Protein AF-A0A966U8Z8-F1 (afdb_monomer)

Nearest PDB structures (foldseek):
  6he1-assembly1_A  TM=5.804E-01  e=8.418E-01  Pseudomonas aeruginosa
  6x94-assembly1_A  TM=5.316E-01  e=1.361E+00  Methanosarcina mazei Go1
  6b87-assembly2_B-3  TM=6.924E-01  e=3.778E+00  synthetic construct
  7o3w-assembly1_A  TM=3.087E-01  e=9.875E+00  Synechocystis sp. PCC 6803 substr. Kazusa

pLDDT: mean 77.86, std 18.7, range [30.94, 95.62]

Mean predicted aligned error: 11.99 Å

Solvent-accessible surface area (backbone atoms only — not comparable to full-atom values): 13484 Å² total; per-residue (Å²): 126,89,79,67,46,36,101,84,47,23,15,23,42,32,38,24,36,56,95,46,81,84,64,49,80,51,68,68,59,48,33,67,65,61,69,37,91,45,72,48,79,30,48,62,86,34,85,80,24,55,83,48,48,66,59,55,52,40,52,36,54,40,47,31,73,77,37,75,84,59,75,64,88,59,65,66,54,42,34,37,40,43,33,49,34,89,74,55,55,68,51,54,57,75,39,96,51,52,90,26,57,76,45,38,34,69,39,37,64,68,60,49,53,51,52,52,50,46,52,51,53,43,51,52,50,56,50,52,43,48,51,55,54,49,52,56,49,51,56,52,51,49,44,54,47,33,61,74,74,69,52,88,56,80,84,65,35,69,67,55,52,56,50,51,53,60,71,53,59,70,56,64,47,66,61,49,51,53,40,54,48,52,43,37,53,49,46,66,72,42,40,56,59,92,57,79,74,81,75,77,79,74,79,78,91,76,81,83,84,82,84,84,82,87,84,90,84,86,85,90,84,85,89,83,137

Radius of gyration: 30.63 Å; Cα contacts (8 Å, |Δi|>4): 232; chains: 1; bounding box: 55×39×128 Å

Secondary structure (DSSP, 8-state):
-TTSS-TTSEEEEEEE--SSGGGSPPHHHHHHHH--S-EEEEETTSTTGGGGHHHHHHHHHHHHHH-TT---TTTT--EEEEEES---HHHHHTSTTGGGEEEEEEEEHHHHHHHHHHHHHHHHHHHHHHHHHHHHHHHHHHHHHHHHTT---GGG-HHHHHHHHHHHTTTTHHHHHHHHHHHHHHHHHHB--SS------------PPPPPP------------

Foldseek 3Di:
DVPQADPVQKKKKFFWADPDPVLDDDPVLCCVLQVFPDKDKDFPPDPVCVVCVLVQVLLVLLVCVVPVPPPPPRLNGTMMMMTHDDTALVSVVVPPNVVGTPWMFMDGPVLVVQSVVLVVQLVVLVVVLVVLVVVLVVLVVVLVVCVVVVHDDCVSDPVVNVVSCVVCVCPCVVVNVVSSVSSNVSCVVGIHDNDDPPDPPPPPPDDDDDDDDDDDDDDDDDDDD

Sequence (225 aa):
MRSLLDPHGKATVLLLSAHFRSDLPTIAQLKEALKVRDCRYYKLYSKEGKQFEFLEQAYRTHLYMVNPKNTDWNAGVTDYLLLSGHVHTHDFISVKFHATLIGGYWLTQAVIDEIESIMSNRSQIDIQRRHVQNLRTQLAEGVDLAKAIGVDDPTMGLSTREEVERLLKGYADEAGQQLDQALIDWVQSNKWQMRPPKARRIQSDDESPLPLGESSTDPQVAAHV

Structure (mmCIF, N/CA/C/O backbone):
data_AF-A0A966U8Z8-F1
#
_entry.id   AF-A0A966U8Z8-F1
#
loop_
_atom_site.group_PDB
_atom_site.id
_atom_site.type_symbol
_atom_site.label_atom_id
_atom_site.label_alt_id
_atom_site.label_comp_id
_atom_site.label_asym_id
_atom_site.label_entity_id
_atom_site.label_seq_id
_atom_site.pdbx_PDB_ins_code
_atom_site.Cartn_x
_atom_site.Cartn_y
_atom_site.Cartn_z
_atom_site.occupancy
_atom_site.B_iso_or_equiv
_atom_site.auth_seq_id
_atom_site.auth_comp_id
_atom_site.auth_asym_id
_atom_site.auth_atom_id
_atom_site.pdbx_PDB_model_num
ATOM 1 N N . MET A 1 1 ? -5.984 12.853 4.810 1.00 53.72 1 MET A N 1
ATOM 2 C CA . MET A 1 1 ? -6.702 11.846 5.622 1.00 53.72 1 MET A CA 1
ATOM 3 C C . MET A 1 1 ? -6.991 12.309 7.068 1.00 53.72 1 MET A C 1
ATOM 5 O O . MET A 1 1 ? -6.946 11.511 7.992 1.00 53.72 1 MET A O 1
ATOM 9 N N . ARG A 1 2 ? -7.373 13.581 7.310 1.00 48.97 2 ARG A N 1
ATOM 10 C CA . ARG A 1 2 ? -7.502 14.146 8.680 1.00 48.97 2 ARG A CA 1
ATOM 11 C C . ARG A 1 2 ? -8.692 13.631 9.523 1.00 48.97 2 ARG A C 1
ATOM 13 O O . ARG A 1 2 ? -8.855 14.090 10.643 1.00 48.97 2 ARG A O 1
ATOM 20 N N . SER A 1 3 ? -9.517 12.708 9.022 1.00 68.25 3 SER A N 1
ATOM 21 C CA . SER A 1 3 ? -10.720 12.207 9.717 1.00 68.25 3 SER A CA 1
ATOM 22 C C . SER A 1 3 ? -10.575 10.827 10.364 1.00 68.25 3 SER A C 1
ATOM 24 O O . SER A 1 3 ? -11.564 10.305 10.872 1.00 68.25 3 SER A O 1
ATOM 26 N N . LEU A 1 4 ? -9.392 10.210 10.299 1.00 80.81 4 LEU A N 1
ATOM 27 C CA . LEU A 1 4 ? -9.171 8.861 10.830 1.00 80.81 4 LEU A CA 1
ATOM 28 C C . LEU A 1 4 ? -8.926 8.847 12.336 1.00 80.81 4 LEU A C 1
ATOM 30 O O . LEU A 1 4 ? -9.357 7.922 13.015 1.00 80.81 4 LEU A O 1
ATOM 34 N N . LEU A 1 5 ? -8.227 9.855 12.846 1.00 84.88 5 LEU A N 1
ATOM 35 C CA . LEU A 1 5 ? -7.827 9.927 14.243 1.00 84.88 5 LEU A CA 1
ATOM 36 C C . LEU A 1 5 ? -8.924 10.578 15.087 1.00 84.88 5 LEU A C 1
ATOM 38 O O . LEU A 1 5 ? -9.626 11.484 14.634 1.00 84.88 5 LEU A O 1
ATOM 42 N N . ASP A 1 6 ? -9.050 10.125 16.329 1.00 83.19 6 ASP A N 1
ATOM 43 C CA . ASP A 1 6 ? -9.871 10.795 17.328 1.00 83.19 6 ASP A CA 1
ATOM 44 C C . ASP A 1 6 ? -9.252 12.156 17.743 1.00 83.19 6 ASP A C 1
ATOM 46 O O . ASP A 1 6 ? -8.132 12.489 17.337 1.00 83.19 6 ASP A O 1
ATOM 50 N N . PRO A 1 7 ? -9.938 12.971 18.569 1.00 83.25 7 PRO A N 1
ATOM 51 C CA . PRO A 1 7 ? -9.398 14.249 19.047 1.00 83.25 7 PRO A CA 1
ATOM 52 C C . PRO A 1 7 ? -8.078 14.149 19.831 1.00 83.25 7 PRO A C 1
ATOM 54 O O . PRO A 1 7 ? -7.414 15.163 20.034 1.00 83.25 7 PRO A O 1
ATOM 57 N N . HIS A 1 8 ? -7.693 12.951 20.281 1.00 83.56 8 HIS A N 1
ATOM 58 C CA . HIS A 1 8 ? -6.427 12.681 20.960 1.00 83.56 8 HIS A CA 1
ATOM 59 C C . HIS A 1 8 ? -5.335 12.183 19.998 1.00 83.56 8 HIS A C 1
ATOM 61 O O . HIS A 1 8 ? -4.252 11.801 20.446 1.00 83.56 8 HIS A O 1
ATOM 67 N N . GLY A 1 9 ? -5.599 12.188 18.687 1.00 85.56 9 GLY A N 1
ATOM 68 C CA . GLY A 1 9 ? -4.647 11.784 17.657 1.00 85.56 9 GLY A CA 1
ATOM 69 C C . GLY A 1 9 ? -4.447 10.271 17.568 1.00 85.56 9 GLY A C 1
ATOM 70 O O . GLY A 1 9 ? -3.399 9.830 17.092 1.00 85.56 9 GLY A O 1
ATOM 71 N N . LYS A 1 10 ? -5.407 9.470 18.050 1.00 88.88 10 LYS A N 1
ATOM 72 C CA . LYS A 1 10 ? -5.313 8.005 18.076 1.00 88.88 10 LYS A CA 1
ATOM 73 C C . LYS A 1 10 ? -6.534 7.362 17.433 1.00 88.88 10 LYS A C 1
ATOM 75 O O . LYS A 1 10 ? -7.651 7.860 17.530 1.00 88.88 10 LYS A O 1
ATOM 80 N N . ALA A 1 11 ? -6.332 6.218 16.801 1.00 91.38 11 ALA A N 1
ATOM 81 C CA . ALA A 1 11 ? -7.427 5.383 16.338 1.00 91.38 11 ALA A CA 1
ATOM 82 C C . ALA A 1 11 ? -7.022 3.920 16.326 1.00 91.38 11 ALA A C 1
ATOM 84 O O . ALA A 1 11 ? -5.846 3.584 16.213 1.00 91.38 11 ALA A O 1
ATOM 85 N N . THR A 1 12 ? -8.015 3.051 16.395 1.00 91.50 12 THR A N 1
ATOM 86 C CA . THR A 1 12 ? -7.843 1.641 16.078 1.00 91.50 12 THR A CA 1
ATOM 87 C C . THR A 1 12 ? -8.661 1.335 14.836 1.00 91.50 12 THR A C 1
ATOM 89 O O . THR A 1 12 ? -9.849 1.653 14.786 1.00 91.50 12 THR A O 1
ATOM 92 N N . VAL A 1 13 ? -8.042 0.694 13.848 1.00 92.62 13 VAL A N 1
ATOM 93 C CA . VAL A 1 13 ? -8.732 0.225 12.644 1.00 92.62 13 VAL A CA 1
ATOM 94 C C . VAL A 1 13 ? -8.635 -1.283 12.551 1.00 92.62 13 VAL A C 1
ATOM 96 O O . VAL A 1 13 ? -7.538 -1.836 12.600 1.00 92.62 13 VAL A O 1
ATOM 99 N N . LEU A 1 14 ? -9.776 -1.945 12.385 1.00 91.12 14 LEU A N 1
ATOM 100 C CA . LEU A 1 14 ? -9.843 -3.379 12.143 1.00 91.12 14 LEU A CA 1
ATOM 101 C C . LEU A 1 14 ? -10.267 -3.659 10.705 1.00 91.12 14 LEU A C 1
ATOM 103 O O . LEU A 1 14 ? -11.200 -3.043 10.190 1.00 91.12 14 LEU A O 1
ATOM 107 N N . LEU A 1 15 ? -9.584 -4.615 10.089 1.00 91.81 15 LEU A N 1
ATOM 108 C CA . LEU A 1 15 ? -9.927 -5.223 8.814 1.00 91.81 15 LEU A CA 1
ATOM 109 C C . LEU A 1 15 ? -10.767 -6.465 9.100 1.00 91.81 15 LEU A C 1
ATOM 111 O O . LEU A 1 15 ? -10.319 -7.350 9.839 1.00 91.81 15 LEU A O 1
ATOM 115 N N . LEU A 1 16 ? -11.968 -6.528 8.531 1.00 90.50 16 LEU A N 1
ATOM 116 C CA . LEU A 1 16 ? -12.922 -7.601 8.787 1.00 90.50 16 LEU A CA 1
ATOM 117 C C . LEU A 1 16 ? -13.288 -8.350 7.504 1.00 90.50 16 LEU A C 1
ATOM 119 O O . LEU A 1 16 ? -13.358 -7.753 6.431 1.00 90.50 16 LEU A O 1
ATOM 123 N N . SER A 1 17 ? -13.549 -9.648 7.646 1.00 89.62 17 SER A N 1
ATOM 124 C CA . SER A 1 17 ? -14.144 -10.527 6.643 1.00 89.62 17 SER A CA 1
ATOM 125 C C . SER A 1 17 ? -15.512 -10.983 7.135 1.00 89.62 17 SER A C 1
ATOM 127 O O . SER A 1 17 ? -15.611 -11.617 8.187 1.00 89.62 17 SER A O 1
ATOM 129 N N . ALA A 1 18 ? -16.566 -10.671 6.391 1.00 85.38 18 ALA A N 1
ATOM 130 C CA . ALA A 1 18 ? -17.914 -11.131 6.696 1.00 85.38 18 ALA A CA 1
ATOM 131 C C . ALA A 1 18 ? -18.636 -11.564 5.421 1.00 85.38 18 ALA A C 1
ATOM 133 O O . ALA A 1 18 ? -18.630 -10.852 4.416 1.00 85.38 18 ALA A O 1
ATOM 134 N N . HIS A 1 19 ? -19.287 -12.729 5.464 1.00 80.62 19 HIS A N 1
ATOM 135 C CA . HIS A 1 19 ? -20.075 -13.207 4.331 1.00 80.62 19 HIS A CA 1
ATOM 136 C C . HIS A 1 19 ? -21.436 -12.498 4.284 1.00 80.62 19 HIS A C 1
ATOM 138 O O . HIS A 1 19 ? -21.888 -12.063 3.223 1.00 80.62 19 HIS A O 1
ATOM 144 N N . PHE A 1 20 ? -22.041 -12.288 5.455 1.00 81.94 20 PHE A N 1
ATOM 145 C CA . PHE A 1 20 ? -23.255 -11.505 5.639 1.00 81.94 20 PHE A CA 1
ATOM 146 C C . PHE A 1 20 ? -23.035 -10.362 6.631 1.00 81.94 20 PHE A C 1
ATOM 148 O O . PHE A 1 20 ? -22.264 -10.469 7.580 1.00 81.94 20 PHE A O 1
ATOM 155 N N . ARG A 1 21 ? -23.791 -9.263 6.485 1.00 77.38 21 ARG A N 1
ATOM 156 C CA . ARG A 1 21 ? -23.757 -8.157 7.466 1.00 77.38 21 ARG A CA 1
ATOM 157 C C . ARG A 1 21 ? -24.128 -8.601 8.884 1.00 77.38 21 ARG A C 1
ATOM 159 O O . ARG A 1 21 ? -23.682 -7.970 9.831 1.00 77.38 21 ARG A O 1
ATOM 166 N N . SER A 1 22 ? -24.944 -9.647 9.023 1.00 80.25 22 SER A N 1
ATOM 167 C CA . SER A 1 22 ? -25.303 -10.247 10.315 1.00 80.25 22 SER A CA 1
ATOM 168 C C . SER A 1 22 ? -24.123 -10.898 11.033 1.00 80.25 22 SER A C 1
ATOM 170 O O . SER A 1 22 ? -24.207 -11.115 12.237 1.00 80.25 22 SER A O 1
ATOM 172 N N . ASP A 1 23 ? -23.045 -11.204 10.308 1.00 81.38 23 ASP A N 1
ATOM 173 C CA . ASP A 1 23 ? -21.845 -11.820 10.872 1.00 81.38 23 ASP A CA 1
ATOM 174 C C . ASP A 1 23 ? -20.953 -10.772 11.557 1.00 81.38 23 ASP A C 1
ATOM 176 O O . ASP A 1 23 ? -20.096 -11.114 12.372 1.00 81.38 23 ASP A O 1
ATOM 180 N N . LEU A 1 24 ? -21.162 -9.485 11.248 1.00 85.12 24 LEU A N 1
A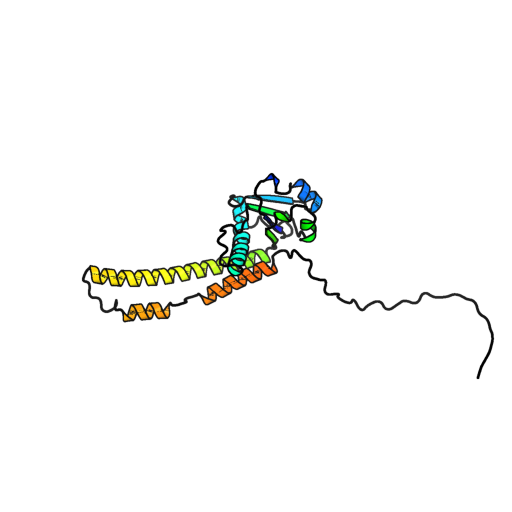TOM 181 C CA . LEU A 1 24 ? -20.455 -8.378 11.879 1.00 85.12 24 LEU A CA 1
ATOM 182 C C . LEU A 1 24 ? -21.066 -8.057 13.252 1.00 85.12 24 LEU A C 1
ATOM 184 O O . LEU A 1 24 ? -22.293 -8.021 13.390 1.00 85.12 24 LEU A O 1
ATOM 188 N N . PRO A 1 25 ? -20.239 -7.740 14.263 1.00 82.88 25 PRO A N 1
ATOM 189 C CA . PRO A 1 25 ? -20.752 -7.279 15.541 1.00 82.88 25 PRO A CA 1
ATOM 190 C C . PRO A 1 25 ? -21.556 -5.984 15.394 1.00 82.88 25 PRO A C 1
ATOM 192 O O . PRO A 1 25 ? -21.220 -5.081 14.630 1.00 82.88 25 PRO A O 1
ATOM 195 N N . THR A 1 26 ? -22.622 -5.848 16.176 1.00 86.88 26 THR A N 1
ATOM 196 C CA . THR A 1 26 ? -23.359 -4.581 16.212 1.00 86.88 26 THR A CA 1
ATOM 197 C C . THR A 1 26 ? -22.547 -3.509 16.942 1.00 86.88 26 THR A C 1
ATOM 199 O O . THR A 1 26 ? -21.782 -3.796 17.864 1.00 86.88 26 THR A O 1
ATOM 202 N N . ILE A 1 27 ? -22.755 -2.236 16.588 1.00 88.38 27 ILE A N 1
ATOM 203 C CA . ILE A 1 27 ? -22.097 -1.109 17.272 1.00 88.38 27 ILE A CA 1
ATOM 204 C C . ILE A 1 27 ? -22.394 -1.122 18.779 1.00 88.38 27 ILE A C 1
ATOM 206 O O . ILE A 1 27 ? -21.510 -0.810 19.570 1.00 88.38 27 ILE A O 1
ATOM 210 N N . ALA A 1 28 ? -23.610 -1.506 19.186 1.00 85.50 28 ALA A N 1
ATOM 211 C CA . ALA A 1 28 ? -23.983 -1.609 20.596 1.00 85.50 28 ALA A CA 1
ATOM 212 C C . ALA A 1 28 ? -23.113 -2.634 21.341 1.00 85.50 28 ALA A C 1
ATOM 214 O O . ALA A 1 28 ? -22.506 -2.290 22.352 1.00 85.50 28 ALA A O 1
ATOM 215 N N . GLN A 1 29 ? -22.968 -3.842 20.782 1.00 84.38 29 GLN A N 1
ATOM 216 C CA . GLN A 1 29 ? -22.110 -4.892 21.343 1.00 84.38 29 GLN A CA 1
ATOM 217 C C . GLN A 1 29 ? -20.646 -4.448 21.432 1.00 84.38 29 GLN A C 1
ATOM 219 O O . GLN A 1 29 ? -19.979 -4.714 22.427 1.00 84.38 29 GLN A O 1
ATOM 224 N N . LEU A 1 30 ? -20.142 -3.744 20.414 1.00 85.94 30 LEU A N 1
ATOM 225 C CA . LEU A 1 30 ? -18.767 -3.237 20.418 1.00 85.94 30 LEU A CA 1
ATOM 226 C C . LEU A 1 30 ? -18.545 -2.155 21.469 1.00 85.94 30 LEU A C 1
ATOM 228 O O . LEU A 1 30 ? -17.523 -2.169 22.147 1.00 85.94 30 LEU A O 1
ATOM 232 N N . LYS A 1 31 ? -19.482 -1.213 21.613 1.00 85.62 31 LYS A N 1
ATOM 233 C CA . LYS A 1 31 ? -19.382 -0.156 22.627 1.00 85.62 31 LYS A CA 1
ATOM 234 C C . LYS A 1 31 ? -19.426 -0.732 24.038 1.00 85.62 31 LYS A C 1
ATOM 236 O O . LYS A 1 31 ? -18.649 -0.298 24.883 1.00 85.62 31 LYS A O 1
ATOM 241 N N . GLU A 1 32 ? -20.289 -1.717 24.273 1.00 83.12 32 GLU A N 1
ATOM 242 C CA . GLU A 1 32 ? -20.383 -2.419 25.554 1.00 83.12 32 GLU A CA 1
ATOM 243 C C . GLU A 1 32 ? -19.097 -3.194 25.868 1.00 83.12 32 GLU A C 1
ATOM 245 O O . GLU A 1 32 ? -18.510 -3.008 26.934 1.00 83.12 32 GLU A O 1
ATOM 250 N N . ALA A 1 33 ? -18.618 -4.008 24.923 1.00 80.31 33 ALA A N 1
ATOM 251 C CA . ALA A 1 33 ? -17.463 -4.869 25.148 1.00 80.31 33 ALA A CA 1
ATOM 252 C C . ALA A 1 33 ? -16.135 -4.098 25.217 1.00 80.31 33 ALA A C 1
ATOM 254 O O . ALA A 1 33 ? -15.305 -4.371 26.079 1.00 80.31 33 ALA A O 1
ATOM 255 N N . LEU A 1 34 ? -15.932 -3.121 24.327 1.00 82.12 34 LEU A N 1
ATOM 256 C CA . LEU A 1 34 ? -14.654 -2.412 24.179 1.00 82.12 34 LEU A CA 1
ATOM 257 C C . LEU A 1 34 ? -14.594 -1.103 24.971 1.00 82.12 34 LEU A C 1
ATOM 259 O O . LEU A 1 34 ? -13.551 -0.456 25.002 1.00 82.12 34 LEU A O 1
ATOM 263 N N . LYS A 1 35 ? -15.713 -0.677 25.574 1.00 82.50 35 LYS A N 1
ATOM 264 C CA . LYS A 1 35 ? -15.834 0.589 26.321 1.00 82.50 35 LYS A CA 1
ATOM 265 C C . LYS A 1 35 ? -15.388 1.820 25.515 1.00 82.50 35 LYS A C 1
ATOM 267 O O . LYS A 1 35 ? -14.903 2.804 26.075 1.00 82.50 35 LYS A O 1
ATOM 272 N N . VAL A 1 36 ? -15.563 1.779 24.194 1.00 82.44 36 VAL A N 1
ATOM 273 C CA . VAL A 1 36 ? -15.219 2.881 23.283 1.00 82.44 36 VAL A CA 1
ATOM 274 C C . VAL A 1 36 ? -16.376 3.865 23.135 1.00 82.44 36 VAL A C 1
ATOM 276 O O . VAL A 1 36 ? -17.547 3.482 23.132 1.00 82.44 36 VAL A O 1
ATOM 279 N N . ARG A 1 37 ? -16.052 5.153 22.970 1.00 78.38 37 ARG A N 1
ATOM 280 C CA . ARG A 1 37 ? -17.060 6.209 22.774 1.00 78.38 37 ARG A CA 1
ATOM 281 C C . ARG A 1 37 ? -17.649 6.162 21.369 1.00 78.38 37 ARG A C 1
ATOM 283 O O . ARG A 1 37 ? -18.875 6.133 21.216 1.00 78.38 37 ARG A O 1
ATOM 290 N N . ASP A 1 38 ? -16.778 6.086 20.366 1.00 84.75 38 ASP A N 1
ATOM 291 C CA . ASP A 1 38 ? -17.151 6.093 18.959 1.00 84.75 38 ASP A CA 1
ATOM 292 C C . ASP A 1 38 ? -16.642 4.859 18.222 1.00 84.75 38 ASP A C 1
ATOM 294 O O . ASP A 1 38 ? -15.528 4.374 18.418 1.00 84.75 38 ASP A O 1
ATOM 298 N N . CYS A 1 39 ? -17.517 4.347 17.364 1.00 88.69 39 CYS A N 1
ATOM 299 C CA . CYS A 1 39 ? -17.320 3.140 16.588 1.00 88.69 39 CYS A CA 1
ATOM 300 C C . CYS A 1 39 ? -18.082 3.297 15.268 1.00 88.69 39 CYS A C 1
ATOM 302 O O . CYS A 1 39 ? -19.257 3.683 15.284 1.00 88.69 39 CYS A O 1
ATOM 304 N N . ARG A 1 40 ? -17.414 3.065 14.132 1.00 91.00 40 ARG A N 1
ATOM 305 C CA . ARG A 1 40 ? -17.992 3.241 12.792 1.00 91.00 40 ARG A CA 1
ATOM 306 C C . ARG A 1 40 ? -17.533 2.148 11.838 1.00 91.00 40 ARG A C 1
ATOM 308 O O . ARG A 1 40 ? -16.348 1.839 11.768 1.00 91.00 40 ARG A O 1
ATOM 315 N N . TYR A 1 41 ? -18.481 1.635 11.063 1.00 90.81 41 TYR A N 1
ATOM 316 C CA . TYR A 1 41 ? -18.220 0.710 9.969 1.00 90.81 41 TYR A CA 1
ATOM 317 C C . TYR A 1 41 ? -18.099 1.440 8.640 1.00 90.81 41 TYR A C 1
ATOM 319 O O . TYR A 1 41 ? -18.884 2.345 8.348 1.00 90.81 41 TYR A O 1
ATOM 327 N N . TYR A 1 42 ? -17.179 0.970 7.810 1.00 91.88 42 TYR A N 1
ATOM 328 C CA . TYR A 1 42 ? -17.023 1.405 6.433 1.00 91.88 42 TYR A CA 1
ATOM 329 C C . TYR A 1 42 ? -16.929 0.183 5.538 1.00 91.88 42 TYR A C 1
ATOM 331 O O . TYR A 1 42 ? -16.086 -0.682 5.747 1.00 91.88 42 TYR A O 1
ATOM 339 N N . LYS A 1 43 ? -17.781 0.119 4.518 1.00 90.69 43 LYS A N 1
ATOM 340 C CA . LYS A 1 43 ? -17.725 -0.976 3.553 1.00 90.69 43 LYS A CA 1
ATOM 341 C C . LYS A 1 43 ? -16.509 -0.798 2.646 1.00 90.69 43 LYS A C 1
ATOM 343 O O . LYS A 1 43 ? -16.202 0.333 2.245 1.00 90.69 43 LYS A O 1
ATOM 348 N N . LEU A 1 44 ? -15.878 -1.899 2.261 1.00 87.75 44 LEU A N 1
ATOM 349 C CA . LEU A 1 44 ? -14.872 -1.900 1.208 1.00 87.75 44 LEU A CA 1
ATOM 350 C C . LEU A 1 44 ? -15.423 -1.246 -0.081 1.00 87.75 44 LEU A C 1
ATOM 352 O O . LEU A 1 44 ? -16.593 -1.420 -0.431 1.00 87.75 44 LEU A O 1
ATOM 356 N N . TYR A 1 45 ? -14.595 -0.434 -0.746 1.00 83.44 45 TYR A N 1
ATOM 357 C CA . TYR A 1 45 ? -14.924 0.388 -1.929 1.00 83.44 45 TYR A CA 1
ATOM 358 C C . TYR A 1 45 ? -15.995 1.475 -1.752 1.00 83.44 45 TYR A C 1
ATOM 360 O O . TYR A 1 45 ? -16.323 2.172 -2.716 1.00 83.44 45 TYR A O 1
ATOM 368 N N . SER A 1 46 ? -16.526 1.687 -0.543 1.00 89.69 46 SER A N 1
ATOM 369 C CA . SER A 1 46 ? -17.334 2.885 -0.279 1.00 89.69 46 SER A CA 1
ATOM 370 C C . SER A 1 46 ? -16.476 4.148 -0.389 1.00 89.69 46 SER A C 1
ATOM 372 O O . SER A 1 46 ? -15.265 4.110 -0.162 1.00 89.69 46 SER A O 1
ATOM 374 N N . LYS A 1 47 ? -17.096 5.289 -0.716 1.00 89.06 47 LYS A N 1
ATOM 375 C CA . LYS A 1 47 ? -16.398 6.581 -0.828 1.00 89.06 47 LYS A CA 1
ATOM 376 C C . LYS A 1 47 ? -15.620 6.904 0.450 1.00 89.06 47 LYS A C 1
ATOM 378 O O . LYS A 1 47 ? -14.483 7.359 0.383 1.00 89.06 47 LYS A O 1
ATOM 383 N N . GLU A 1 48 ? -16.230 6.633 1.596 1.00 87.31 48 GLU A N 1
ATOM 384 C CA . GLU A 1 48 ? -15.662 6.833 2.923 1.00 87.31 48 GLU A CA 1
ATOM 385 C C . GLU A 1 48 ? -14.692 5.712 3.318 1.00 87.31 48 GLU A C 1
ATOM 387 O O . GLU A 1 48 ? -13.831 5.932 4.161 1.00 87.31 48 GLU A O 1
ATOM 392 N N . GLY A 1 49 ? -14.805 4.524 2.719 1.00 86.12 49 GLY A N 1
ATOM 393 C CA . GLY A 1 49 ? -13.890 3.399 2.918 1.00 86.12 49 GLY A CA 1
ATOM 394 C C . GLY A 1 49 ? -12.531 3.592 2.245 1.00 86.12 49 GLY A C 1
ATOM 395 O O . GLY A 1 49 ? -11.540 3.050 2.724 1.00 86.12 49 GLY A O 1
ATOM 396 N N . LYS A 1 50 ? -12.452 4.422 1.194 1.00 86.69 50 LYS A N 1
ATOM 397 C CA . LYS A 1 50 ? -11.202 4.687 0.454 1.00 86.69 50 LYS A CA 1
ATOM 398 C C . LYS A 1 50 ? -10.046 5.161 1.334 1.00 86.69 50 LYS A C 1
ATOM 400 O O . LYS A 1 50 ? -8.889 4.887 1.048 1.00 86.69 50 LYS A O 1
ATOM 405 N N . GLN A 1 51 ? -10.348 5.848 2.435 1.00 88.06 51 GLN A N 1
ATOM 406 C CA . GLN A 1 51 ? -9.328 6.308 3.382 1.00 88.06 51 GLN A CA 1
ATOM 407 C C . GLN A 1 51 ? -8.583 5.165 4.096 1.00 88.06 51 GLN A C 1
ATOM 409 O O . GLN A 1 51 ? -7.579 5.441 4.734 1.00 88.06 51 GLN A O 1
ATOM 414 N N . PHE A 1 52 ? -9.056 3.915 4.015 1.00 90.44 52 PHE A N 1
ATOM 415 C CA . PHE A 1 52 ? -8.425 2.741 4.630 1.00 90.44 52 PHE A CA 1
ATOM 416 C C . PHE A 1 52 ? -7.717 1.827 3.619 1.00 90.44 52 PHE A C 1
ATOM 418 O O . PHE A 1 52 ? -7.093 0.850 4.029 1.00 90.44 52 PHE A O 1
ATOM 425 N N . GLU A 1 53 ? -7.766 2.143 2.318 1.00 85.88 53 GLU A N 1
ATOM 426 C CA . GLU A 1 53 ? -7.145 1.331 1.255 1.00 85.88 53 GLU A CA 1
ATOM 427 C C . GLU A 1 53 ? -5.642 1.122 1.489 1.00 85.8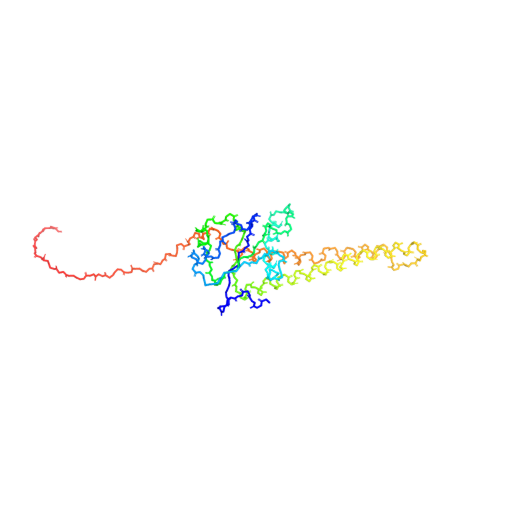8 53 GLU A C 1
ATOM 429 O O . GLU A 1 53 ? -5.097 0.085 1.121 1.00 85.88 53 GLU A O 1
ATOM 434 N N . PHE A 1 54 ? -4.970 2.062 2.164 1.00 87.75 54 PHE A N 1
ATOM 435 C CA . PHE A 1 54 ? -3.556 1.928 2.514 1.00 87.75 54 PHE A CA 1
ATOM 436 C C . PHE A 1 54 ? -3.288 0.732 3.445 1.00 87.75 54 PHE A C 1
ATOM 438 O O . PHE A 1 54 ? -2.311 0.009 3.255 1.00 87.75 54 PHE A O 1
ATOM 445 N N . LEU A 1 55 ? -4.184 0.461 4.403 1.00 91.00 55 LEU A N 1
ATOM 446 C CA . LEU A 1 55 ? -4.073 -0.683 5.315 1.00 91.00 55 LEU A CA 1
ATOM 447 C C . LEU A 1 55 ? -4.339 -2.002 4.597 1.00 91.00 55 LEU A C 1
ATOM 449 O O . LEU A 1 55 ? -3.624 -2.978 4.816 1.00 91.00 55 LEU A O 1
ATOM 453 N N . GLU A 1 56 ? -5.356 -2.026 3.733 1.00 88.38 56 GLU A N 1
ATOM 454 C CA . GLU A 1 56 ? -5.662 -3.184 2.891 1.00 88.38 56 GLU A CA 1
ATOM 455 C C . GLU A 1 56 ? -4.479 -3.504 1.975 1.00 88.38 56 GLU A C 1
ATOM 457 O O . GLU A 1 56 ? -4.033 -4.649 1.919 1.00 88.38 56 GLU A O 1
ATOM 462 N N . GLN A 1 57 ? -3.923 -2.493 1.303 1.00 86.38 57 GLN A N 1
ATOM 463 C CA . GLN A 1 57 ? -2.780 -2.658 0.415 1.00 86.38 57 GLN A CA 1
ATOM 464 C C . GLN A 1 57 ? -1.542 -3.145 1.171 1.00 86.38 57 GLN A C 1
ATOM 466 O O . GLN A 1 57 ? -0.889 -4.075 0.702 1.00 86.38 57 GLN A O 1
ATOM 471 N N . ALA A 1 58 ? -1.241 -2.575 2.340 1.00 89.25 58 ALA A N 1
ATOM 472 C CA . ALA A 1 58 ? -0.135 -3.034 3.174 1.00 89.25 58 ALA A CA 1
ATOM 473 C C . ALA A 1 58 ? -0.311 -4.494 3.596 1.00 89.25 58 ALA A C 1
ATOM 475 O O . ALA A 1 58 ? 0.597 -5.313 3.426 1.00 89.25 58 ALA A O 1
ATOM 476 N N . TYR A 1 59 ? -1.504 -4.848 4.078 1.00 88.38 59 TYR A N 1
ATOM 477 C CA . TYR A 1 59 ? -1.800 -6.213 4.486 1.00 88.38 59 TYR A CA 1
ATOM 478 C C . TYR A 1 59 ? -1.737 -7.202 3.314 1.00 88.38 59 TYR A C 1
ATOM 480 O O . TYR A 1 59 ? -1.163 -8.284 3.449 1.00 88.38 59 TYR A O 1
ATOM 488 N N . ARG A 1 60 ? -2.250 -6.819 2.142 1.00 86.19 60 ARG A N 1
ATOM 489 C CA . ARG A 1 60 ? -2.176 -7.622 0.918 1.00 86.19 60 ARG A CA 1
ATOM 490 C C . ARG A 1 60 ? -0.736 -7.851 0.473 1.00 86.19 60 ARG A C 1
ATOM 492 O O . ARG A 1 60 ? -0.390 -8.986 0.160 1.00 86.19 60 ARG A O 1
ATOM 499 N N . THR A 1 61 ? 0.107 -6.817 0.469 1.00 84.00 61 THR A N 1
ATOM 500 C CA . THR A 1 61 ? 1.527 -6.973 0.118 1.00 84.00 61 THR A CA 1
ATOM 501 C C . THR A 1 61 ? 2.213 -7.947 1.070 1.00 84.00 61 THR A C 1
ATOM 503 O O . THR A 1 61 ? 2.903 -8.861 0.623 1.00 84.00 61 THR A O 1
ATOM 506 N N . HIS A 1 62 ? 1.952 -7.826 2.374 1.00 85.88 62 HIS A N 1
ATOM 507 C CA . HIS A 1 62 ? 2.450 -8.781 3.358 1.00 85.88 62 HIS A CA 1
ATOM 508 C C . HIS A 1 62 ? 1.984 -10.222 3.063 1.00 85.88 62 HIS A C 1
ATOM 510 O O . HIS A 1 62 ? 2.803 -11.141 3.074 1.00 85.88 62 HIS A O 1
ATOM 516 N N . LEU A 1 63 ? 0.702 -10.432 2.737 1.00 83.75 63 LEU A N 1
ATOM 517 C CA . LEU A 1 63 ? 0.177 -11.757 2.383 1.00 83.75 63 LEU A CA 1
ATOM 518 C C . LEU A 1 63 ? 0.806 -12.342 1.115 1.00 83.75 63 LEU A C 1
ATOM 520 O O . LEU A 1 63 ? 1.157 -13.521 1.115 1.00 83.75 63 LEU A O 1
ATOM 524 N N . TYR A 1 64 ? 0.947 -11.542 0.055 1.00 81.44 64 TYR A N 1
ATOM 525 C CA . TYR A 1 64 ? 1.566 -11.978 -1.198 1.00 81.44 64 TYR A CA 1
ATOM 526 C C . TYR A 1 64 ? 3.023 -12.398 -0.982 1.00 81.44 64 TYR A C 1
ATOM 528 O O . TYR A 1 64 ? 3.469 -13.403 -1.519 1.00 81.44 64 TYR A O 1
ATOM 536 N N . MET A 1 65 ? 3.762 -11.678 -0.140 1.00 77.94 65 MET A N 1
ATOM 537 C CA . MET A 1 65 ? 5.163 -11.998 0.136 1.00 77.94 65 MET A CA 1
ATOM 538 C C . MET A 1 65 ? 5.323 -13.271 0.976 1.00 77.94 65 MET A C 1
ATOM 540 O O . MET A 1 65 ? 6.248 -14.048 0.749 1.00 77.94 65 MET A O 1
ATOM 544 N N . VAL A 1 66 ? 4.401 -13.527 1.909 1.00 79.19 66 VAL A N 1
ATOM 545 C CA . VAL A 1 66 ? 4.380 -14.779 2.687 1.00 79.19 66 VAL A CA 1
ATOM 546 C C . VAL A 1 66 ? 3.898 -15.959 1.835 1.00 79.19 66 VAL A C 1
ATOM 548 O O . VAL A 1 66 ? 4.370 -17.084 2.002 1.00 79.19 66 VAL A O 1
ATOM 551 N N . ASN A 1 67 ? 2.959 -15.723 0.919 1.00 81.00 67 ASN A N 1
ATOM 552 C CA . ASN A 1 67 ? 2.421 -16.734 0.021 1.00 81.00 67 ASN A CA 1
ATOM 553 C C . ASN A 1 67 ? 2.147 -16.135 -1.372 1.00 81.00 67 ASN A C 1
ATOM 555 O O . ASN A 1 67 ? 1.025 -15.694 -1.630 1.00 81.00 67 ASN A O 1
ATOM 559 N N . PRO A 1 68 ? 3.118 -16.198 -2.305 1.00 77.69 68 PRO A N 1
ATOM 560 C CA . PRO A 1 68 ? 2.975 -15.615 -3.646 1.00 77.69 68 PRO A CA 1
ATOM 561 C C . PRO A 1 68 ? 1.873 -16.247 -4.504 1.00 77.69 68 PRO A C 1
ATOM 563 O O . PRO A 1 68 ? 1.500 -15.703 -5.539 1.00 77.69 68 PRO A O 1
ATOM 566 N N . LYS A 1 69 ? 1.336 -17.405 -4.093 1.00 77.44 69 LYS A N 1
ATOM 567 C CA . LYS A 1 69 ? 0.180 -18.039 -4.745 1.00 77.44 69 LYS A CA 1
ATOM 568 C C . LYS A 1 69 ? -1.151 -17.432 -4.301 1.00 77.44 69 LYS A C 1
ATOM 570 O O . LYS A 1 69 ? -2.186 -17.768 -4.875 1.00 77.44 69 LYS A O 1
ATOM 575 N N . ASN A 1 70 ? -1.146 -16.583 -3.275 1.00 72.19 70 ASN A N 1
ATOM 576 C CA . ASN A 1 70 ? -2.331 -15.866 -2.851 1.00 72.19 70 ASN A CA 1
ATOM 577 C C . ASN A 1 70 ? -2.655 -14.776 -3.879 1.00 72.19 70 ASN A C 1
ATOM 579 O O . ASN A 1 70 ? -1.931 -13.791 -4.008 1.00 72.19 70 ASN A O 1
ATOM 583 N N . THR A 1 71 ? -3.731 -14.992 -4.630 1.00 65.00 71 THR A N 1
ATOM 584 C CA . THR A 1 71 ? -4.192 -14.099 -5.700 1.00 65.00 71 THR A CA 1
ATOM 585 C C . THR A 1 71 ? -5.404 -13.269 -5.285 1.00 65.00 71 THR A C 1
ATOM 587 O O . THR A 1 71 ? -5.919 -12.508 -6.104 1.00 65.00 71 THR A O 1
ATOM 590 N N . ASP A 1 72 ? -5.851 -13.372 -4.024 1.00 68.44 72 ASP A N 1
ATOM 591 C CA . ASP A 1 72 ? -6.998 -12.604 -3.544 1.00 68.44 72 ASP A CA 1
ATOM 592 C C . ASP A 1 72 ? -6.695 -11.106 -3.547 1.00 68.44 72 ASP A C 1
ATOM 594 O O . ASP A 1 72 ? -5.897 -10.575 -2.769 1.00 68.44 72 ASP A O 1
ATOM 598 N N . TRP A 1 73 ? -7.392 -10.412 -4.438 1.00 64.31 73 TRP A N 1
ATOM 599 C CA . TRP A 1 73 ? -7.201 -8.996 -4.717 1.00 64.31 73 TRP A CA 1
ATOM 600 C C . TRP A 1 73 ? -7.558 -8.083 -3.534 1.00 64.31 73 TRP A C 1
ATOM 602 O O . TRP A 1 73 ? -6.978 -7.004 -3.419 1.00 64.31 73 TRP A O 1
ATOM 612 N N . ASN A 1 74 ? -8.458 -8.515 -2.645 1.00 66.00 74 ASN A N 1
ATOM 613 C CA . ASN A 1 74 ? -8.929 -7.755 -1.482 1.00 66.00 74 ASN A CA 1
ATOM 614 C C . ASN A 1 74 ? -8.431 -8.306 -0.134 1.00 66.00 74 ASN A C 1
ATOM 616 O O . ASN A 1 74 ? -8.944 -7.911 0.912 1.00 66.00 74 ASN A O 1
ATOM 620 N N . ALA A 1 75 ? -7.494 -9.265 -0.131 1.00 75.19 75 ALA A N 1
ATOM 621 C CA . ALA A 1 75 ? -7.032 -9.954 1.082 1.00 75.19 75 ALA A CA 1
ATOM 622 C C . ALA A 1 75 ? -8.163 -10.564 1.951 1.00 75.19 75 ALA A C 1
ATOM 624 O O . ALA A 1 75 ? -7.976 -10.772 3.152 1.00 75.19 75 ALA A O 1
ATOM 625 N N . GLY A 1 76 ? -9.344 -10.818 1.368 1.00 80.62 76 GLY A N 1
ATOM 626 C CA . GLY A 1 76 ? -10.539 -11.278 2.081 1.00 80.62 76 GLY A CA 1
ATOM 627 C C . GLY A 1 76 ? -11.274 -10.198 2.887 1.00 80.62 76 GLY A C 1
ATOM 628 O O . GLY A 1 76 ? -12.239 -10.524 3.581 1.00 80.62 76 GLY A O 1
ATOM 629 N N . VAL A 1 77 ? -10.847 -8.931 2.813 1.00 87.00 77 VAL A N 1
ATOM 630 C CA . VAL A 1 77 ? -11.483 -7.799 3.504 1.00 87.00 77 VAL A CA 1
ATOM 631 C C . VAL A 1 77 ? -12.845 -7.508 2.875 1.00 87.00 77 VAL A C 1
ATOM 633 O O . VAL A 1 77 ? -13.006 -7.524 1.655 1.00 87.00 77 VAL A O 1
ATOM 636 N N . THR A 1 78 ? -13.839 -7.224 3.710 1.00 89.06 78 THR A N 1
ATOM 637 C CA . THR A 1 78 ? -15.178 -6.777 3.294 1.00 89.06 78 THR A CA 1
ATOM 638 C C . THR A 1 78 ? -15.551 -5.446 3.930 1.00 89.06 78 THR A C 1
ATOM 640 O O . THR A 1 78 ? -16.225 -4.621 3.303 1.00 89.06 78 THR A O 1
ATOM 643 N N . ASP A 1 79 ? -15.075 -5.208 5.153 1.00 91.69 79 ASP A N 1
ATOM 644 C CA . ASP A 1 79 ? -15.429 -4.048 5.957 1.00 91.69 79 ASP A CA 1
ATOM 645 C C . ASP A 1 79 ? -14.240 -3.575 6.801 1.00 91.69 79 ASP A C 1
ATOM 647 O O . ASP A 1 79 ? -13.396 -4.356 7.247 1.00 91.69 79 ASP A O 1
ATOM 651 N N . TYR A 1 80 ? -14.224 -2.273 7.057 1.00 92.31 80 TYR A N 1
ATOM 652 C CA . TYR A 1 80 ? -13.333 -1.603 7.988 1.00 92.31 80 TYR A CA 1
ATOM 653 C C . TYR A 1 80 ? -14.124 -1.179 9.221 1.00 92.31 80 TYR A C 1
ATOM 655 O O . TYR A 1 80 ? -15.210 -0.603 9.104 1.00 92.31 80 TYR A O 1
ATOM 663 N N . LEU A 1 81 ? -13.565 -1.413 10.403 1.00 91.75 81 LEU A N 1
ATOM 664 C CA . LEU A 1 81 ? -14.111 -0.930 11.664 1.00 91.75 81 LEU A CA 1
ATOM 665 C C . LEU A 1 81 ? -13.158 0.089 12.278 1.00 91.75 81 LEU A C 1
ATOM 667 O O . LEU A 1 81 ? -12.043 -0.254 12.659 1.00 91.75 81 LEU A O 1
ATOM 671 N N . LEU A 1 82 ? -13.617 1.331 12.390 1.00 92.44 82 LEU A N 1
ATOM 672 C CA . LEU A 1 82 ? -12.905 2.408 13.063 1.00 92.44 82 LEU A CA 1
ATOM 673 C C . LEU A 1 82 ? -13.403 2.532 14.502 1.00 92.44 82 LEU A C 1
ATOM 675 O O . LEU A 1 82 ? -14.601 2.707 14.735 1.00 92.44 82 LEU A O 1
ATOM 679 N N . LEU A 1 83 ? -12.475 2.497 15.451 1.00 90.12 83 LEU A N 1
ATOM 680 C CA . LEU A 1 83 ? -12.724 2.642 16.880 1.00 90.12 83 LEU A CA 1
ATOM 681 C C . LEU A 1 83 ? -11.935 3.846 17.406 1.00 90.12 83 LEU A C 1
ATOM 683 O O . LEU A 1 83 ? -10.749 4.003 17.100 1.00 90.12 83 LEU A O 1
ATOM 687 N N . SER A 1 84 ? -12.588 4.688 18.210 1.00 86.25 84 SER A N 1
ATOM 688 C CA . SER A 1 84 ? -11.921 5.803 18.889 1.00 86.25 84 SER A CA 1
ATOM 689 C C . SER A 1 84 ? -10.943 5.283 19.942 1.00 86.25 84 SER A C 1
ATOM 691 O O . SER A 1 84 ? -11.343 4.491 20.802 1.00 86.25 84 SER A O 1
ATOM 693 N N . GLY A 1 85 ? -9.709 5.782 19.923 1.00 79.56 85 GLY A N 1
ATOM 694 C CA . GLY A 1 85 ? -8.696 5.474 20.924 1.00 79.56 85 GLY A CA 1
ATOM 695 C C . GLY A 1 85 ? -7.911 4.181 20.685 1.00 79.56 85 GLY A C 1
ATOM 696 O O . GLY A 1 85 ? -7.896 3.595 19.599 1.00 79.56 85 GLY A O 1
ATOM 697 N N . HIS A 1 86 ? -7.196 3.771 21.733 1.00 80.62 86 HIS A N 1
ATOM 698 C CA . HIS A 1 86 ? -6.352 2.581 21.746 1.00 80.62 86 HIS A CA 1
ATOM 699 C C . HIS A 1 86 ? -7.141 1.401 22.317 1.00 80.62 86 HIS A C 1
ATOM 701 O O . HIS A 1 86 ? -7.321 1.310 23.530 1.00 80.62 86 HIS A O 1
ATOM 707 N N . VAL A 1 87 ? -7.607 0.504 21.453 1.00 81.94 87 VAL A N 1
ATOM 708 C CA . VAL A 1 87 ? -8.242 -0.749 21.880 1.00 81.94 87 VAL A CA 1
ATOM 709 C C . VAL A 1 87 ? -7.168 -1.834 21.917 1.00 81.94 87 VAL A C 1
ATOM 711 O O . VAL A 1 87 ? -6.304 -1.873 21.044 1.00 81.94 87 VAL A O 1
ATOM 714 N N . HIS A 1 88 ? -7.164 -2.693 22.936 1.00 74.62 88 HIS A N 1
ATOM 715 C CA . HIS A 1 88 ? -6.226 -3.812 22.972 1.00 74.62 88 HIS A CA 1
ATOM 716 C C . HIS A 1 88 ? -6.831 -5.045 22.302 1.00 74.62 88 HIS A C 1
ATOM 718 O O . HIS A 1 88 ? -8.025 -5.323 22.419 1.00 74.62 88 HIS A O 1
ATOM 724 N N . THR A 1 89 ? -5.984 -5.845 21.651 1.00 71.75 89 THR A N 1
ATOM 725 C CA . THR A 1 89 ? -6.394 -7.088 20.985 1.00 71.75 89 THR A CA 1
ATOM 726 C C . THR A 1 89 ? -7.161 -8.030 21.917 1.00 71.75 89 THR A C 1
ATOM 728 O O . THR A 1 89 ? -8.109 -8.683 21.492 1.00 71.75 89 THR A O 1
ATOM 731 N N . HIS A 1 90 ? -6.773 -8.089 23.196 1.00 69.38 90 HIS A N 1
ATOM 732 C CA . HIS A 1 90 ? -7.422 -8.934 24.200 1.00 69.38 90 HIS A CA 1
ATOM 733 C C . HIS A 1 90 ? -8.895 -8.557 24.418 1.00 69.38 90 HIS A C 1
ATOM 735 O O . HIS A 1 90 ? -9.750 -9.442 24.465 1.00 69.38 90 HIS A O 1
ATOM 741 N N . ASP A 1 91 ? -9.193 -7.256 24.454 1.00 70.25 91 ASP A N 1
ATOM 742 C CA . ASP A 1 91 ? -10.553 -6.745 24.636 1.00 70.25 91 ASP A CA 1
ATOM 743 C C . ASP A 1 91 ? -11.435 -7.135 23.444 1.00 70.25 91 ASP A C 1
ATOM 745 O O . ASP A 1 91 ? -12.587 -7.528 23.616 1.00 70.25 91 ASP A O 1
ATOM 749 N N . PHE A 1 92 ? -10.874 -7.130 22.230 1.00 72.19 92 PHE A N 1
ATOM 750 C CA . PHE A 1 92 ? -11.596 -7.517 21.018 1.00 72.19 92 PHE A CA 1
ATOM 751 C C . PHE A 1 92 ? -11.795 -9.031 20.867 1.00 72.19 92 PHE A C 1
ATOM 753 O O . PHE A 1 92 ? -12.857 -9.466 20.430 1.00 72.19 92 PHE A O 1
ATOM 760 N N . ILE A 1 93 ? -10.811 -9.850 21.256 1.00 65.31 93 ILE A N 1
ATOM 761 C CA . ILE A 1 93 ? -10.924 -11.321 21.206 1.00 65.31 93 ILE A CA 1
ATOM 762 C C . ILE A 1 93 ? -11.993 -11.833 22.183 1.00 65.31 93 ILE A C 1
ATOM 764 O O . ILE A 1 93 ? -12.610 -12.868 21.928 1.00 65.31 93 ILE A O 1
ATOM 768 N N . SER A 1 94 ? -12.245 -11.108 23.278 1.00 60.91 94 SER A N 1
ATOM 769 C CA . SER A 1 94 ? -13.328 -11.439 24.214 1.00 60.91 94 SER A CA 1
ATOM 770 C C . SER A 1 94 ? -14.723 -11.367 23.569 1.00 60.91 94 SER A C 1
ATOM 772 O O . SER A 1 94 ? -15.667 -12.012 24.033 1.00 60.91 94 SER A O 1
ATOM 774 N N . VAL A 1 95 ? -14.850 -10.643 22.453 1.00 61.50 95 VAL A N 1
ATOM 775 C CA . VAL A 1 95 ? -16.069 -10.583 21.652 1.00 61.50 95 VAL A CA 1
ATOM 776 C C . VAL A 1 95 ? -16.070 -11.777 20.686 1.00 61.50 95 VAL A C 1
ATOM 778 O O . VAL A 1 95 ? -15.101 -11.997 19.964 1.00 61.50 95 VAL A O 1
ATOM 781 N N . LYS A 1 96 ? -17.161 -12.560 20.633 1.00 62.34 96 LYS A N 1
ATOM 782 C CA . LYS A 1 96 ? -17.320 -13.814 19.844 1.00 62.34 96 LYS A CA 1
ATOM 783 C C . LYS A 1 96 ? -17.103 -13.703 18.315 1.00 62.34 96 LYS A C 1
ATOM 785 O O . LYS A 1 96 ? -17.388 -14.647 17.588 1.00 62.34 96 LYS A O 1
ATOM 790 N N . PHE A 1 97 ? -16.599 -12.582 17.812 1.00 63.69 97 PHE A N 1
ATOM 791 C CA . PHE A 1 97 ? -16.459 -12.265 16.392 1.00 63.69 97 PHE A CA 1
ATOM 792 C C . PHE A 1 97 ? -15.008 -12.305 15.900 1.00 63.69 97 PHE A C 1
ATOM 794 O O . PHE A 1 97 ? -14.732 -11.830 14.800 1.00 63.69 97 PHE A O 1
ATOM 801 N N . HIS A 1 98 ? -14.078 -12.903 16.659 1.00 62.28 98 HIS A N 1
ATOM 802 C CA . HIS A 1 98 ? -12.679 -13.059 16.230 1.00 62.28 98 HIS A CA 1
ATOM 803 C C . HIS A 1 98 ? -12.552 -13.719 14.845 1.00 62.28 98 HIS A C 1
ATOM 805 O O . HIS A 1 98 ? -11.581 -13.471 14.139 1.00 62.28 98 HIS A O 1
ATOM 811 N N . ALA A 1 99 ? -13.516 -14.567 14.462 1.00 61.69 99 ALA A N 1
ATOM 812 C CA . ALA A 1 99 ? -13.529 -15.268 13.180 1.00 61.69 99 ALA A CA 1
ATOM 813 C C . ALA A 1 99 ? -13.666 -14.316 11.981 1.00 61.69 99 ALA A C 1
ATOM 815 O O . ALA A 1 99 ? -13.260 -14.664 10.879 1.00 61.69 99 ALA A O 1
ATOM 816 N N . THR A 1 100 ? -14.190 -13.109 12.208 1.00 77.69 100 THR A N 1
ATOM 817 C CA . THR A 1 100 ? -14.272 -12.056 11.190 1.00 77.69 100 THR A CA 1
ATOM 818 C C . THR A 1 100 ? -13.013 -11.193 11.141 1.00 77.69 100 THR A C 1
ATOM 820 O O . THR A 1 100 ? -12.841 -10.438 10.195 1.00 77.69 100 THR A O 1
ATOM 823 N N . LEU A 1 101 ? -12.110 -11.271 12.126 1.00 84.31 101 LEU A N 1
ATOM 824 C CA . LEU A 1 101 ? -10.949 -10.385 12.205 1.00 84.31 101 LEU A CA 1
ATOM 825 C C . LEU A 1 101 ? -9.805 -10.871 11.311 1.00 84.31 101 LEU A C 1
ATOM 827 O O . LEU A 1 101 ? -9.201 -11.913 11.556 1.00 84.31 101 LEU A O 1
ATOM 831 N N . ILE A 1 102 ? -9.438 -10.045 10.336 1.00 84.12 102 ILE A N 1
ATOM 832 C CA . ILE A 1 102 ? -8.268 -10.252 9.475 1.00 84.12 102 ILE A CA 1
ATOM 833 C C . ILE A 1 102 ? -7.022 -9.602 10.100 1.00 84.12 102 ILE A C 1
ATOM 835 O O . ILE A 1 102 ? -5.920 -10.170 10.135 1.00 84.12 102 ILE A O 1
ATOM 839 N N . GLY A 1 103 ? -7.188 -8.386 10.618 1.00 85.56 103 GLY A N 1
ATOM 840 C CA . GLY A 1 103 ? -6.116 -7.631 11.252 1.00 85.56 103 GLY A CA 1
ATOM 841 C C . GLY A 1 103 ? -6.632 -6.415 12.000 1.00 85.56 103 GLY A C 1
ATOM 842 O O . GLY A 1 103 ? -7.659 -5.858 11.640 1.00 85.56 103 GLY A O 1
ATOM 843 N N . GLY A 1 104 ? -5.914 -6.011 13.042 1.00 89.62 104 GLY A N 1
ATOM 844 C CA . GLY A 1 104 ? -6.140 -4.751 13.741 1.00 89.62 104 GLY A CA 1
ATOM 845 C C . GLY A 1 104 ? -4.883 -3.902 13.695 1.00 89.62 104 GLY A C 1
ATOM 846 O O . GLY A 1 104 ? -3.785 -4.451 13.706 1.00 89.62 104 GLY A O 1
ATOM 847 N N . TYR A 1 105 ? -5.040 -2.589 13.623 1.00 91.06 105 TYR A N 1
ATOM 848 C CA . TYR A 1 105 ? -3.944 -1.632 13.559 1.00 91.06 105 TYR A CA 1
ATOM 849 C C . TYR A 1 105 ? -4.216 -0.515 14.546 1.00 91.06 105 TYR A C 1
ATOM 851 O O . TYR A 1 105 ? -5.297 0.081 14.538 1.00 91.06 105 TYR A O 1
ATOM 859 N N . TRP A 1 106 ? -3.225 -0.224 15.381 1.00 89.56 106 TRP A N 1
ATOM 860 C CA . TRP A 1 106 ? -3.239 1.003 16.155 1.00 89.56 106 TRP A CA 1
ATOM 861 C C . TRP A 1 106 ? -2.579 2.111 15.340 1.00 89.56 106 TRP A C 1
ATOM 863 O O . TRP A 1 106 ? -1.456 1.964 14.866 1.00 89.56 106 TRP A O 1
ATOM 873 N N . LEU A 1 107 ? -3.299 3.213 15.168 1.00 90.69 107 LEU A N 1
ATOM 874 C CA . LEU A 1 107 ? -2.881 4.340 14.359 1.00 90.69 107 LEU A CA 1
ATOM 875 C C . LEU A 1 107 ? -2.649 5.566 15.233 1.00 90.69 107 LEU A C 1
ATOM 877 O O . LEU A 1 107 ? -3.465 5.942 16.080 1.00 90.69 107 LEU A O 1
ATOM 881 N N . THR A 1 108 ? -1.531 6.214 14.949 1.00 91.62 108 THR A N 1
ATOM 882 C CA . THR A 1 108 ? -1.220 7.590 15.325 1.00 91.62 108 THR A CA 1
ATOM 883 C C . THR A 1 108 ? -0.886 8.352 14.049 1.00 91.62 108 THR A C 1
ATOM 885 O O . THR A 1 108 ? -0.707 7.737 12.997 1.00 91.62 108 THR A O 1
ATOM 888 N N . GLN A 1 109 ? -0.754 9.676 14.129 1.00 90.56 109 GLN A N 1
ATOM 889 C CA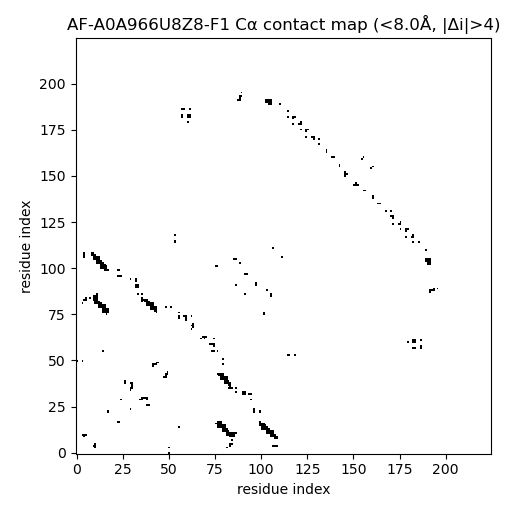 . GLN A 1 109 ? -0.322 10.452 12.965 1.00 90.56 109 GLN A CA 1
ATOM 890 C C . GLN A 1 109 ? 1.038 9.970 12.437 1.00 90.56 109 GLN A C 1
ATOM 892 O O . GLN A 1 109 ? 1.168 9.752 11.244 1.00 90.56 109 GLN A O 1
ATOM 897 N N . ALA A 1 110 ? 1.999 9.688 13.324 1.00 91.50 110 ALA A N 1
ATOM 898 C CA . ALA A 1 110 ? 3.319 9.194 12.929 1.00 91.50 110 ALA A CA 1
ATOM 899 C C . ALA A 1 110 ? 3.251 7.847 12.188 1.00 91.50 110 ALA A C 1
ATOM 901 O O . ALA A 1 110 ? 3.907 7.673 11.168 1.00 91.50 110 ALA A O 1
ATOM 902 N N . VAL A 1 111 ? 2.415 6.919 12.668 1.00 92.12 111 VAL A N 1
ATOM 903 C CA . VAL A 1 111 ? 2.220 5.601 12.034 1.00 92.12 111 VAL A CA 1
ATOM 904 C C . VAL A 1 111 ? 1.582 5.736 10.648 1.00 92.12 111 VAL A C 1
ATOM 906 O O . VAL A 1 111 ? 1.932 4.981 9.743 1.00 92.12 111 VAL A O 1
ATOM 909 N N . ILE A 1 112 ? 0.661 6.693 10.476 1.00 92.06 112 ILE A N 1
ATOM 910 C CA . ILE A 1 112 ? 0.030 7.000 9.183 1.00 92.06 112 ILE A CA 1
ATOM 911 C C . ILE A 1 112 ? 1.042 7.650 8.231 1.00 92.06 112 ILE A C 1
ATOM 913 O O . ILE A 1 112 ? 1.162 7.217 7.089 1.00 92.06 112 ILE A O 1
ATOM 917 N N . ASP A 1 113 ? 1.798 8.643 8.697 1.00 92.38 113 ASP A N 1
ATOM 918 C CA . ASP A 1 113 ? 2.788 9.350 7.875 1.00 92.38 113 ASP A CA 1
ATOM 919 C C . ASP A 1 113 ? 3.883 8.393 7.369 1.00 92.38 113 ASP A C 1
ATOM 921 O O . ASP A 1 113 ? 4.328 8.487 6.223 1.00 92.38 113 ASP A O 1
ATOM 925 N N . GLU A 1 114 ? 4.291 7.433 8.203 1.00 94.81 114 GLU A N 1
ATOM 926 C CA . GLU A 1 114 ? 5.278 6.412 7.850 1.00 94.81 114 GLU A CA 1
ATOM 927 C C . GLU A 1 114 ? 4.805 5.536 6.679 1.00 94.81 114 GLU A C 1
ATOM 929 O O . GLU A 1 114 ? 5.503 5.422 5.668 1.00 94.81 114 GLU A O 1
ATOM 934 N N . ILE A 1 115 ? 3.603 4.957 6.767 1.00 93.75 115 ILE A N 1
ATOM 935 C CA . ILE A 1 115 ? 3.074 4.114 5.686 1.00 93.75 115 ILE A CA 1
ATOM 936 C C . ILE A 1 115 ? 2.741 4.917 4.430 1.00 93.75 115 ILE A C 1
ATOM 938 O O . ILE A 1 115 ? 2.999 4.438 3.325 1.00 93.75 115 ILE A O 1
ATOM 942 N N . GLU A 1 116 ? 2.229 6.144 4.565 1.00 91.88 116 GLU A N 1
ATOM 943 C CA . GLU A 1 116 ? 2.003 7.032 3.420 1.00 91.88 116 GLU A CA 1
ATOM 944 C C . GLU A 1 116 ? 3.318 7.310 2.676 1.00 91.88 116 GLU A C 1
ATOM 946 O O . GLU A 1 116 ? 3.355 7.240 1.444 1.00 91.88 116 GLU A O 1
ATOM 951 N N . SER A 1 117 ? 4.412 7.545 3.409 1.00 94.62 117 SER A N 1
ATOM 952 C CA . SER A 1 117 ? 5.749 7.730 2.836 1.00 94.62 117 SER A CA 1
ATOM 953 C C . SER A 1 117 ? 6.233 6.481 2.091 1.00 94.62 117 SER A C 1
ATOM 955 O O . SER A 1 117 ? 6.603 6.569 0.915 1.00 94.62 117 SER A O 1
ATOM 957 N N . ILE A 1 118 ? 6.159 5.302 2.725 1.00 95.12 118 ILE A N 1
ATOM 958 C CA . ILE A 1 118 ? 6.553 4.023 2.106 1.00 95.12 118 ILE A CA 1
ATOM 959 C C . ILE A 1 118 ? 5.761 3.790 0.813 1.00 95.12 118 ILE A C 1
ATOM 961 O O . ILE A 1 118 ? 6.341 3.514 -0.239 1.00 95.12 118 ILE A O 1
ATOM 965 N N . MET A 1 119 ? 4.435 3.945 0.863 1.00 91.50 119 MET A N 1
ATOM 966 C CA . MET A 1 119 ? 3.557 3.699 -0.281 1.00 91.50 119 MET A CA 1
ATOM 967 C C . MET A 1 119 ? 3.750 4.715 -1.410 1.00 91.50 119 MET A C 1
ATOM 969 O O . MET A 1 119 ? 3.741 4.331 -2.583 1.00 91.50 119 MET A O 1
ATOM 973 N N . SER A 1 120 ? 3.956 5.991 -1.078 1.00 93.50 120 SER A N 1
ATOM 974 C CA . SER A 1 120 ? 4.248 7.043 -2.056 1.00 93.50 120 SER A CA 1
ATOM 975 C C . SER A 1 120 ? 5.556 6.758 -2.796 1.00 93.50 120 SER A C 1
ATOM 977 O O . SER A 1 120 ? 5.573 6.721 -4.029 1.00 93.50 120 SER A O 1
ATOM 979 N N . ASN A 1 121 ? 6.630 6.455 -2.060 1.00 95.38 121 ASN A N 1
ATOM 980 C CA . ASN A 1 121 ? 7.933 6.131 -2.643 1.00 95.38 121 ASN A CA 1
ATOM 981 C C . ASN A 1 121 ? 7.861 4.870 -3.510 1.00 95.38 121 ASN A C 1
ATOM 983 O O . ASN A 1 121 ? 8.380 4.848 -4.627 1.00 95.38 121 ASN A O 1
ATOM 987 N N . ARG A 1 122 ? 7.144 3.841 -3.045 1.00 92.94 122 ARG A N 1
ATOM 988 C CA . ARG A 1 122 ? 6.917 2.604 -3.804 1.00 92.94 122 ARG A CA 1
ATOM 989 C C . ARG A 1 122 ? 6.197 2.871 -5.123 1.00 92.94 122 ARG A C 1
ATOM 991 O O . ARG A 1 122 ? 6.637 2.398 -6.166 1.00 92.94 122 ARG A O 1
ATOM 998 N N . SER A 1 123 ? 5.136 3.678 -5.093 1.00 91.94 123 SER A N 1
ATOM 999 C CA . SER A 1 123 ? 4.403 4.089 -6.296 1.00 91.94 123 SER A CA 1
ATOM 1000 C C . SER A 1 123 ? 5.306 4.827 -7.292 1.00 91.94 123 SER A C 1
ATOM 1002 O O . SER A 1 12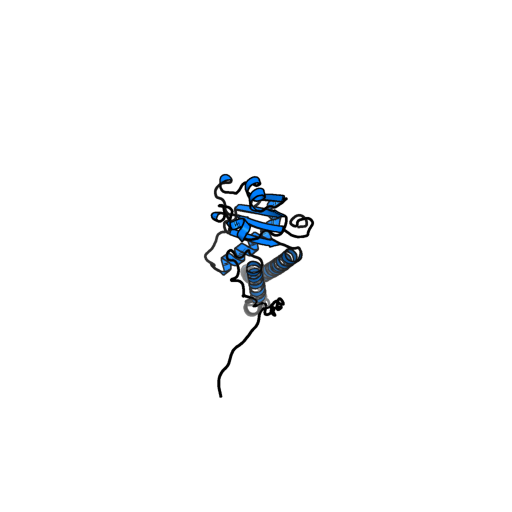3 ? 5.268 4.544 -8.491 1.00 91.94 123 SER A O 1
ATOM 1004 N N . GLN A 1 124 ? 6.168 5.727 -6.806 1.00 95.06 124 GLN A N 1
ATOM 1005 C CA . GLN A 1 124 ? 7.128 6.436 -7.654 1.00 95.06 124 GLN A CA 1
ATOM 1006 C C . GLN A 1 124 ? 8.134 5.483 -8.308 1.00 95.06 124 GLN A C 1
ATOM 1008 O O . GLN A 1 124 ? 8.348 5.570 -9.517 1.00 95.06 124 GLN A O 1
ATOM 1013 N N . ILE A 1 125 ? 8.702 4.536 -7.557 1.00 95.62 125 ILE A N 1
ATOM 1014 C CA . ILE A 1 125 ? 9.612 3.522 -8.109 1.00 95.62 125 ILE A CA 1
ATOM 1015 C C . ILE A 1 125 ? 8.905 2.649 -9.155 1.00 95.62 125 ILE A C 1
ATOM 1017 O O . ILE A 1 125 ? 9.446 2.444 -10.243 1.00 95.62 125 ILE A O 1
ATOM 1021 N N . ASP A 1 126 ? 7.672 2.209 -8.898 1.00 92.44 126 ASP A N 1
ATOM 1022 C CA . ASP A 1 126 ? 6.880 1.428 -9.859 1.00 92.44 12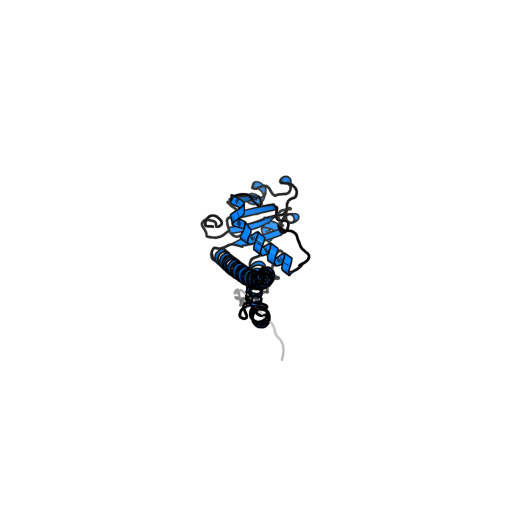6 ASP A CA 1
ATOM 1023 C C . ASP A 1 126 ? 6.563 2.221 -11.145 1.00 92.44 126 ASP A C 1
ATOM 1025 O O . ASP A 1 126 ? 6.496 1.653 -12.241 1.00 92.44 126 ASP A O 1
ATOM 1029 N N . ILE A 1 127 ? 6.380 3.543 -11.050 1.00 95.12 127 ILE A N 1
ATOM 1030 C CA . ILE A 1 127 ? 6.271 4.432 -12.220 1.00 95.12 127 ILE A CA 1
ATOM 1031 C C . ILE A 1 127 ? 7.584 4.437 -13.014 1.00 95.12 127 ILE A C 1
ATOM 1033 O O . ILE A 1 127 ? 7.555 4.228 -14.228 1.00 95.12 127 ILE A O 1
ATOM 1037 N N . GLN A 1 128 ? 8.734 4.606 -12.353 1.00 94.62 128 GLN A N 1
ATOM 1038 C CA . GLN A 1 128 ? 10.034 4.625 -13.035 1.00 94.62 128 GLN A CA 1
ATOM 1039 C C . GLN A 1 128 ? 10.360 3.286 -13.711 1.00 94.62 128 GLN A C 1
ATOM 1041 O O . GLN A 1 128 ? 10.787 3.261 -14.867 1.00 94.62 128 GLN A O 1
ATOM 1046 N N . ARG A 1 129 ? 10.069 2.159 -13.049 1.00 93.69 129 ARG A N 1
ATOM 1047 C CA . ARG A 1 129 ? 10.225 0.813 -13.631 1.00 93.69 129 ARG A CA 1
ATOM 1048 C C . ARG A 1 129 ? 9.382 0.645 -14.897 1.00 93.69 129 ARG A C 1
ATOM 1050 O O . ARG A 1 129 ? 9.876 0.129 -15.900 1.00 93.69 129 ARG A O 1
ATOM 1057 N N . ARG A 1 130 ? 8.138 1.142 -14.898 1.00 93.31 130 ARG A N 1
ATOM 1058 C CA . ARG A 1 130 ? 7.281 1.150 -16.098 1.00 93.31 130 ARG A CA 1
ATOM 1059 C C . ARG A 1 130 ? 7.834 2.037 -17.209 1.00 93.31 130 ARG A C 1
ATOM 1061 O O . ARG A 1 130 ? 7.791 1.623 -18.362 1.00 93.31 130 ARG A O 1
ATOM 1068 N N . HIS A 1 131 ? 8.380 3.213 -16.896 1.00 93.12 131 HIS A N 1
ATOM 1069 C CA . HIS A 1 131 ? 9.019 4.062 -17.907 1.00 93.12 131 HIS A CA 1
ATOM 1070 C C . HIS A 1 131 ? 10.195 3.361 -18.588 1.00 93.12 131 HIS A C 1
ATOM 1072 O O . HIS A 1 131 ? 10.272 3.366 -19.814 1.00 93.12 131 HIS A O 1
ATOM 1078 N N . VAL A 1 132 ? 11.055 2.694 -17.816 1.00 91.38 132 VAL A N 1
ATOM 1079 C CA . VAL A 1 132 ? 12.167 1.906 -18.362 1.00 91.38 132 VAL A CA 1
ATOM 1080 C C . VAL A 1 132 ? 11.665 0.751 -19.227 1.00 91.38 132 VAL A C 1
ATOM 1082 O O . VAL A 1 132 ? 12.178 0.535 -20.325 1.00 91.38 132 VAL A O 1
ATOM 1085 N N . GLN A 1 133 ? 10.628 0.036 -18.789 1.00 89.44 133 GLN A N 1
ATOM 1086 C CA . GLN A 1 133 ? 10.039 -1.044 -19.583 1.00 89.44 133 GLN A CA 1
ATOM 1087 C C . GLN A 1 133 ? 9.426 -0.539 -20.901 1.00 89.44 133 GLN A C 1
ATOM 1089 O O . GLN A 1 133 ? 9.598 -1.166 -21.950 1.00 89.44 133 GLN A O 1
ATOM 1094 N N . ASN A 1 134 ? 8.754 0.613 -20.868 1.00 90.50 134 ASN A N 1
ATOM 1095 C CA . ASN A 1 134 ? 8.191 1.244 -22.058 1.00 90.50 134 ASN A CA 1
ATOM 1096 C C . ASN A 1 134 ? 9.291 1.709 -23.015 1.00 90.50 134 ASN A C 1
ATOM 1098 O O . ASN A 1 134 ? 9.189 1.446 -24.207 1.00 90.50 134 ASN A O 1
ATOM 1102 N N . LEU A 1 135 ? 10.364 2.322 -22.503 1.00 87.81 135 LEU A N 1
ATOM 1103 C CA . LEU A 1 135 ? 11.515 2.729 -23.311 1.00 87.81 135 LEU A CA 1
ATOM 1104 C C . LEU A 1 135 ? 12.122 1.531 -24.052 1.00 87.81 135 LEU A C 1
ATOM 1106 O O . LEU A 1 135 ? 12.364 1.607 -25.253 1.00 87.81 135 LEU A O 1
ATOM 1110 N N . ARG A 1 136 ? 12.311 0.401 -23.359 1.00 84.62 136 ARG A N 1
ATOM 1111 C CA . ARG A 1 136 ? 12.810 -0.840 -23.977 1.00 84.62 136 ARG A CA 1
ATOM 1112 C C . ARG A 1 136 ? 11.904 -1.318 -25.112 1.00 84.62 136 ARG A C 1
ATOM 1114 O O . ARG A 1 136 ? 12.398 -1.717 -26.161 1.00 84.62 136 ARG A O 1
ATOM 1121 N N . THR A 1 137 ? 10.591 -1.249 -24.902 1.00 86.56 137 THR A N 1
ATOM 1122 C CA . THR A 1 137 ? 9.590 -1.644 -25.904 1.00 86.56 137 THR A CA 1
ATOM 1123 C C . THR A 1 137 ? 9.637 -0.716 -27.120 1.00 86.56 137 THR A C 1
ATOM 1125 O O . THR A 1 137 ? 9.765 -1.188 -28.244 1.00 86.56 137 THR A O 1
ATOM 1128 N N . GLN A 1 138 ? 9.650 0.600 -26.896 1.00 88.31 138 GLN A N 1
ATOM 1129 C CA . GLN A 1 138 ? 9.695 1.610 -27.958 1.00 88.31 138 GLN A CA 1
ATOM 1130 C C . GLN A 1 138 ? 10.974 1.534 -28.797 1.00 88.31 138 GLN A C 1
ATOM 1132 O O . GLN A 1 138 ? 10.917 1.687 -30.014 1.00 88.31 138 GLN A O 1
ATOM 1137 N N . LEU A 1 139 ? 12.126 1.274 -28.170 1.00 84.81 139 LEU A N 1
ATOM 1138 C CA . LEU A 1 139 ? 13.382 1.082 -28.896 1.00 84.81 139 LEU A CA 1
ATOM 1139 C C . LEU A 1 139 ? 13.326 -0.155 -29.799 1.00 84.81 139 LEU A C 1
ATOM 1141 O O . LEU A 1 139 ? 13.785 -0.094 -30.936 1.00 84.81 139 LEU A O 1
ATOM 1145 N N . ALA A 1 140 ? 12.739 -1.259 -29.328 1.00 81.12 140 ALA A N 1
ATOM 1146 C CA . ALA A 1 140 ? 1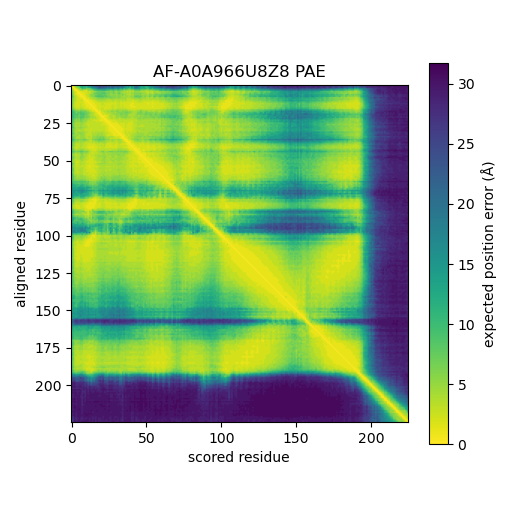2.567 -2.461 -30.142 1.00 81.12 140 ALA A CA 1
ATOM 1147 C C . ALA A 1 140 ? 11.619 -2.215 -31.329 1.00 81.12 140 ALA A C 1
ATOM 1149 O O . ALA A 1 140 ? 11.977 -2.505 -32.469 1.00 81.12 140 ALA A O 1
ATOM 1150 N N . GLU A 1 141 ? 10.457 -1.612 -31.071 1.00 86.75 141 GLU A N 1
ATOM 1151 C CA . GLU A 1 141 ? 9.458 -1.291 -32.098 1.00 86.75 141 GLU A CA 1
ATOM 1152 C C . GLU A 1 141 ? 9.987 -0.299 -33.141 1.00 86.75 141 GLU A C 1
ATOM 1154 O O . GLU A 1 141 ? 9.695 -0.438 -34.328 1.00 86.75 141 GLU A O 1
ATOM 1159 N N . GLY A 1 142 ? 10.800 0.677 -32.727 1.00 86.88 142 GLY A N 1
ATOM 1160 C CA . GLY A 1 142 ? 11.421 1.638 -33.638 1.00 86.88 142 GLY A CA 1
ATOM 1161 C C . GLY A 1 142 ? 12.353 0.970 -34.651 1.00 86.88 142 GLY A C 1
ATOM 1162 O O . GLY A 1 142 ? 12.301 1.295 -35.836 1.00 86.88 142 GLY A O 1
ATOM 1163 N N . VAL A 1 143 ? 13.168 0.006 -34.208 1.00 82.94 143 VAL A N 1
ATOM 1164 C CA . VAL A 1 143 ? 14.058 -0.767 -35.094 1.00 82.94 143 VAL A CA 1
ATOM 1165 C C . VAL A 1 143 ? 13.255 -1.581 -36.106 1.00 82.94 143 VAL A C 1
ATOM 1167 O O . VAL A 1 143 ? 13.598 -1.617 -37.290 1.00 82.94 143 VAL A O 1
ATOM 1170 N N . ASP A 1 144 ? 12.181 -2.226 -35.656 1.00 85.25 144 ASP A N 1
ATOM 1171 C CA . ASP A 1 144 ? 11.327 -3.032 -36.528 1.00 85.25 144 ASP A CA 1
ATOM 1172 C C . ASP A 1 144 ? 10.571 -2.155 -37.539 1.00 85.25 144 ASP A C 1
ATOM 1174 O O . ASP A 1 144 ? 10.485 -2.506 -38.719 1.00 85.25 144 ASP A O 1
ATOM 1178 N N . LEU A 1 145 ? 10.107 -0.973 -37.115 1.00 88.44 145 LEU A N 1
ATOM 1179 C CA . LEU A 1 145 ? 9.481 0.012 -37.994 1.00 88.44 145 LEU A CA 1
ATOM 1180 C C . LEU A 1 145 ? 10.453 0.515 -39.066 1.00 88.44 145 LEU A C 1
ATOM 1182 O O . LEU A 1 145 ? 10.089 0.508 -40.239 1.00 88.44 145 LEU A O 1
ATOM 1186 N N . ALA A 1 146 ? 11.674 0.917 -38.690 1.00 87.94 146 ALA A N 1
ATOM 1187 C CA . ALA A 1 146 ? 12.687 1.414 -39.626 1.00 87.94 146 ALA A CA 1
ATOM 1188 C C . ALA A 1 146 ? 12.984 0.390 -40.735 1.00 87.94 146 ALA A C 1
ATOM 1190 O O . ALA A 1 146 ? 12.959 0.730 -41.921 1.00 87.94 146 ALA A O 1
ATOM 1191 N N . LYS A 1 147 ? 13.134 -0.890 -40.360 1.00 85.38 147 LYS A N 1
ATOM 1192 C CA . LYS A 1 147 ? 13.273 -2.005 -41.312 1.00 85.38 147 LYS A CA 1
ATOM 1193 C C . LYS A 1 147 ? 12.057 -2.144 -42.226 1.00 85.38 147 LYS A C 1
ATOM 1195 O O . LYS A 1 147 ? 12.224 -2.334 -43.427 1.00 85.38 147 LYS A O 1
ATOM 1200 N N . ALA A 1 148 ? 10.845 -2.047 -41.677 1.00 89.12 148 ALA A N 1
ATOM 1201 C CA . ALA A 1 148 ? 9.609 -2.195 -42.443 1.00 89.12 148 ALA A CA 1
ATOM 1202 C C . ALA A 1 148 ? 9.405 -1.079 -43.482 1.00 89.12 148 ALA A C 1
ATOM 1204 O O . ALA A 1 148 ? 8.868 -1.342 -44.556 1.00 89.12 148 ALA A O 1
ATOM 1205 N N . ILE A 1 149 ? 9.847 0.149 -43.186 1.00 93.69 149 ILE A N 1
ATOM 1206 C CA . ILE A 1 149 ? 9.735 1.299 -44.100 1.00 93.69 149 ILE A CA 1
ATOM 1207 C C . ILE A 1 149 ? 10.978 1.508 -44.982 1.00 93.69 149 ILE A C 1
ATOM 1209 O O . ILE A 1 149 ? 11.016 2.461 -45.757 1.00 93.69 149 ILE A O 1
ATOM 1213 N N . GLY A 1 150 ? 11.985 0.634 -44.882 1.00 90.62 150 GLY A N 1
ATOM 1214 C CA . GLY A 1 150 ? 13.202 0.693 -45.697 1.00 90.62 150 GLY A CA 1
ATOM 1215 C C . GLY A 1 150 ? 14.149 1.845 -45.347 1.00 90.62 150 GLY A C 1
ATOM 1216 O O . GLY A 1 150 ? 14.916 2.277 -46.206 1.00 90.62 150 GLY A O 1
ATOM 1217 N N . VAL A 1 151 ? 14.089 2.359 -44.115 1.00 88.38 151 VAL A N 1
ATOM 1218 C CA . VAL A 1 151 ? 15.032 3.367 -43.615 1.00 88.38 151 VAL A CA 1
ATOM 1219 C C . VAL A 1 151 ? 16.233 2.658 -42.996 1.00 88.38 151 VAL A C 1
ATOM 1221 O O . VAL A 1 151 ? 16.086 1.886 -42.049 1.00 88.38 151 VAL A O 1
ATOM 1224 N N . ASP A 1 152 ? 17.418 2.942 -43.532 1.00 84.31 152 ASP A N 1
ATOM 1225 C CA . ASP A 1 152 ? 18.695 2.482 -42.990 1.00 84.31 152 ASP A CA 1
ATOM 1226 C C . ASP A 1 152 ? 19.308 3.589 -42.123 1.00 84.31 152 ASP A C 1
ATOM 1228 O O . ASP A 1 152 ? 19.842 4.575 -42.636 1.00 84.31 152 ASP A O 1
ATOM 1232 N N . ASP A 1 153 ? 19.171 3.454 -40.803 1.00 82.19 153 ASP A N 1
ATOM 1233 C CA . ASP A 1 153 ? 19.802 4.335 -39.822 1.00 82.19 153 ASP A CA 1
ATOM 1234 C C . ASP A 1 153 ? 20.792 3.521 -38.966 1.00 82.19 153 ASP A C 1
ATOM 1236 O O . ASP A 1 153 ? 20.371 2.712 -38.129 1.00 82.19 153 ASP A O 1
ATOM 1240 N N . PRO A 1 154 ? 22.113 3.735 -39.122 1.00 78.19 154 PRO A N 1
ATOM 1241 C CA . PRO A 1 154 ? 23.128 2.979 -38.392 1.00 78.19 154 PRO A CA 1
ATOM 1242 C C . PRO A 1 154 ? 23.105 3.237 -36.878 1.00 78.19 154 PRO A C 1
ATOM 1244 O O . PRO A 1 154 ? 23.633 2.428 -36.113 1.00 78.19 154 PRO A O 1
ATOM 1247 N N . THR A 1 155 ? 22.484 4.329 -36.417 1.00 80.12 155 THR A N 1
ATOM 1248 C CA . THR A 1 155 ? 22.337 4.618 -34.981 1.00 80.12 155 THR A CA 1
ATOM 1249 C C . THR A 1 155 ? 21.308 3.706 -34.303 1.00 80.12 155 THR A C 1
ATOM 1251 O O . THR A 1 155 ? 21.405 3.454 -33.099 1.00 80.12 155 THR A O 1
ATOM 1254 N N . MET A 1 156 ? 20.386 3.123 -35.080 1.00 78.06 156 MET A N 1
ATOM 1255 C CA . MET A 1 156 ? 19.357 2.179 -34.623 1.00 78.06 156 MET A CA 1
ATOM 1256 C C . MET A 1 156 ? 19.851 0.717 -34.559 1.00 78.06 156 MET A C 1
ATOM 1258 O O . MET A 1 156 ? 19.054 -0.213 -34.430 1.00 78.06 156 MET A O 1
ATOM 1262 N N . GLY A 1 157 ? 21.164 0.484 -34.666 1.00 67.62 157 GLY A N 1
ATOM 1263 C CA . GLY A 1 157 ? 21.765 -0.851 -34.714 1.00 67.62 157 GLY A CA 1
ATOM 1264 C C . GLY A 1 157 ? 21.560 -1.727 -33.462 1.00 67.62 157 GLY A C 1
ATOM 1265 O O . GLY A 1 157 ? 21.313 -1.249 -32.354 1.00 67.62 157 GLY A O 1
ATOM 1266 N N . LEU A 1 158 ? 21.723 -3.047 -33.650 1.00 57.66 158 LEU A N 1
ATOM 1267 C CA . LEU A 1 158 ? 21.599 -4.095 -32.616 1.00 57.66 158 LEU A CA 1
ATOM 1268 C C . LEU A 1 158 ? 22.495 -3.857 -31.389 1.00 57.66 158 LEU A C 1
ATOM 1270 O O . LEU A 1 158 ? 22.067 -4.129 -30.270 1.00 57.66 158 LEU A O 1
ATOM 1274 N N . SER A 1 159 ? 23.692 -3.297 -31.585 1.00 60.50 159 SER A N 1
ATOM 1275 C CA . SER A 1 159 ? 24.622 -2.950 -30.504 1.00 60.50 159 SER A CA 1
ATOM 1276 C C . SER A 1 159 ? 24.028 -1.921 -29.542 1.00 60.50 159 SER A C 1
ATOM 1278 O O . SER A 1 159 ? 24.076 -2.131 -28.335 1.00 60.50 159 SER A O 1
ATOM 1280 N N . THR A 1 160 ? 23.361 -0.879 -30.049 1.00 69.25 160 THR A N 1
ATOM 1281 C CA . THR A 1 160 ? 22.697 0.128 -29.205 1.00 69.25 160 THR A CA 1
ATOM 1282 C C . THR A 1 160 ? 21.551 -0.494 -28.404 1.00 69.25 160 THR A C 1
ATOM 1284 O O . THR A 1 160 ? 21.375 -0.199 -27.222 1.00 69.25 160 THR A O 1
ATOM 1287 N N . ARG A 1 161 ? 20.777 -1.399 -29.016 1.00 71.44 161 ARG A N 1
ATOM 1288 C CA . ARG A 1 161 ? 19.657 -2.077 -28.348 1.00 71.44 161 ARG A CA 1
ATOM 1289 C C . ARG A 1 161 ? 20.126 -3.003 -27.226 1.00 71.44 161 ARG A C 1
ATOM 1291 O O . ARG A 1 161 ? 19.629 -2.898 -26.107 1.00 71.44 161 ARG A O 1
ATOM 1298 N N . GLU A 1 162 ? 21.056 -3.909 -27.516 1.00 76.06 162 GLU A N 1
ATOM 1299 C CA . GLU A 1 162 ? 21.566 -4.874 -26.534 1.00 76.06 162 GLU A CA 1
ATOM 1300 C C . GLU A 1 162 ? 22.290 -4.168 -25.379 1.00 76.06 162 GLU A C 1
ATOM 1302 O O . GLU A 1 162 ? 22.143 -4.553 -24.216 1.00 76.06 162 GLU A O 1
ATOM 1307 N N . GLU A 1 163 ? 23.019 -3.087 -25.669 1.00 78.19 163 GLU A N 1
ATOM 1308 C CA . GLU A 1 163 ? 23.671 -2.261 -24.654 1.00 78.19 163 GLU A CA 1
ATOM 1309 C C . GLU A 1 163 ? 22.667 -1.551 -23.744 1.00 78.19 163 GLU A C 1
ATOM 1311 O O . GLU A 1 163 ? 22.838 -1.586 -22.523 1.00 78.19 163 GLU A O 1
ATOM 1316 N N . VAL A 1 164 ? 21.604 -0.962 -24.304 1.00 79.50 164 VAL A N 1
ATOM 1317 C CA . VAL A 1 164 ? 20.543 -0.311 -23.521 1.00 79.50 164 VAL A CA 1
ATOM 1318 C C . VAL A 1 164 ? 19.765 -1.333 -22.691 1.00 79.50 164 VAL A C 1
ATOM 1320 O O . VAL A 1 164 ? 19.516 -1.097 -21.508 1.00 79.50 164 VAL A O 1
ATOM 1323 N N . GLU A 1 165 ? 19.427 -2.496 -23.255 1.00 82.88 165 GLU A N 1
ATOM 1324 C CA . GLU A 1 165 ? 18.776 -3.575 -22.504 1.00 82.88 165 GLU A CA 1
ATOM 1325 C C . GLU A 1 165 ? 19.649 -4.069 -21.345 1.00 82.88 165 GLU A C 1
ATOM 1327 O O . GLU A 1 165 ? 19.141 -4.277 -20.241 1.00 82.88 165 GLU A O 1
ATOM 1332 N N . ARG A 1 166 ? 20.961 -4.217 -21.568 1.00 86.00 166 ARG A N 1
ATOM 1333 C CA . ARG A 1 166 ? 21.919 -4.605 -20.528 1.00 86.00 166 ARG A CA 1
ATOM 1334 C C . ARG A 1 166 ? 22.043 -3.541 -19.439 1.00 86.00 166 ARG A C 1
ATOM 1336 O O . ARG A 1 166 ? 22.065 -3.902 -18.266 1.00 86.00 166 ARG A O 1
ATOM 1343 N N . LEU A 1 167 ? 22.117 -2.263 -19.812 1.00 86.69 167 LEU A N 1
ATOM 1344 C CA . LEU A 1 167 ? 22.274 -1.146 -18.875 1.00 86.69 167 LEU A CA 1
ATOM 1345 C C . LEU A 1 167 ? 21.025 -0.930 -18.010 1.00 86.69 167 LEU A C 1
ATOM 1347 O O . LEU A 1 167 ? 21.138 -0.577 -16.840 1.00 86.69 167 LEU A O 1
ATOM 1351 N N . LEU A 1 168 ? 19.840 -1.170 -18.572 1.00 88.62 168 LEU A N 1
ATOM 1352 C CA . LEU A 1 168 ? 18.558 -0.993 -17.886 1.00 88.62 168 LEU A CA 1
ATOM 1353 C C . LEU A 1 168 ? 18.057 -2.262 -17.184 1.00 88.62 168 LEU A C 1
ATOM 1355 O O . LEU A 1 168 ? 17.020 -2.235 -16.513 1.00 88.62 168 LEU A O 1
ATOM 1359 N N . LYS A 1 169 ? 18.765 -3.387 -17.327 1.00 88.06 169 LYS A N 1
ATOM 1360 C CA . LYS A 1 169 ? 18.386 -4.649 -16.694 1.00 88.06 169 LYS A CA 1
ATOM 1361 C C . LYS A 1 169 ? 18.402 -4.501 -15.174 1.00 88.06 169 LYS A C 1
ATOM 1363 O O . LYS A 1 169 ? 19.425 -4.182 -14.583 1.00 88.06 169 LYS A O 1
ATOM 1368 N N . GLY A 1 170 ? 17.266 -4.792 -14.548 1.00 88.62 170 GLY A N 1
ATOM 1369 C CA . GLY A 1 170 ? 17.117 -4.719 -13.096 1.00 88.62 170 GLY A CA 1
ATOM 1370 C C . GLY A 1 170 ? 17.038 -3.297 -12.538 1.00 88.62 170 GLY A C 1
ATOM 1371 O O . GLY A 1 170 ? 17.192 -3.104 -11.332 1.00 88.62 170 GLY A O 1
ATOM 1372 N N . TYR A 1 171 ? 16.812 -2.292 -13.394 1.00 92.75 171 TYR A N 1
ATOM 1373 C CA . TYR A 1 171 ? 16.661 -0.909 -12.959 1.00 92.75 171 TYR A CA 1
ATOM 1374 C C . TYR A 1 171 ? 15.611 -0.789 -11.844 1.00 92.75 171 TYR A C 1
ATOM 1376 O O . TYR A 1 171 ? 14.449 -1.157 -12.020 1.00 92.75 171 TYR A O 1
ATOM 1384 N N . ALA A 1 172 ? 16.043 -0.239 -10.707 1.00 93.12 172 ALA A N 1
ATOM 1385 C CA . ALA A 1 172 ? 15.245 -0.019 -9.502 1.00 93.12 172 ALA A CA 1
ATOM 1386 C C . ALA A 1 172 ? 14.615 -1.279 -8.869 1.00 93.12 172 ALA A C 1
ATOM 1388 O O . ALA A 1 172 ? 13.752 -1.147 -8.000 1.00 93.12 172 ALA A O 1
ATOM 1389 N N . ASP A 1 173 ? 15.059 -2.487 -9.236 1.00 92.75 173 ASP A N 1
ATOM 1390 C CA . ASP A 1 173 ? 14.568 -3.723 -8.614 1.00 92.75 173 ASP A CA 1
ATOM 1391 C C . ASP A 1 173 ? 14.935 -3.785 -7.126 1.00 92.75 173 ASP A C 1
ATOM 1393 O O . ASP A 1 173 ? 14.074 -4.080 -6.301 1.00 92.75 173 ASP A O 1
ATOM 1397 N N . GLU A 1 174 ? 16.175 -3.442 -6.766 1.00 94.31 174 GLU A N 1
ATOM 1398 C CA . GLU A 1 174 ? 16.623 -3.429 -5.367 1.00 94.31 174 GLU A CA 1
ATOM 1399 C C . GLU A 1 174 ? 15.867 -2.383 -4.535 1.00 94.31 174 GLU A C 1
ATOM 1401 O O . GLU A 1 174 ? 15.389 -2.681 -3.445 1.00 94.31 174 GLU A O 1
ATOM 1406 N N . ALA A 1 175 ? 15.677 -1.175 -5.074 1.00 94.81 175 ALA A N 1
ATOM 1407 C CA . ALA A 1 175 ? 14.887 -0.135 -4.414 1.00 94.81 175 ALA A CA 1
ATOM 1408 C C . ALA A 1 175 ? 13.428 -0.578 -4.205 1.00 94.81 175 ALA A C 1
ATOM 1410 O O . ALA A 1 175 ? 12.852 -0.349 -3.141 1.00 94.81 175 ALA A O 1
ATOM 1411 N N . GLY A 1 176 ? 12.840 -1.255 -5.199 1.00 92.88 176 GLY A N 1
ATOM 1412 C CA . GLY A 1 176 ? 11.516 -1.863 -5.077 1.00 92.88 176 GLY A CA 1
ATOM 1413 C C . GLY A 1 176 ? 11.463 -2.909 -3.960 1.00 92.88 176 GLY A C 1
ATOM 1414 O O . GLY A 1 176 ? 10.575 -2.849 -3.114 1.00 92.88 176 GLY A O 1
ATOM 1415 N N . GLN A 1 177 ? 12.452 -3.806 -3.901 1.00 91.38 177 GLN A N 1
ATOM 1416 C CA . GLN A 1 177 ? 12.555 -4.831 -2.856 1.00 91.38 177 GLN A CA 1
ATOM 1417 C C . GLN A 1 177 ? 12.711 -4.227 -1.455 1.00 91.38 177 GLN A C 1
ATOM 1419 O O . GLN A 1 177 ? 12.067 -4.692 -0.517 1.00 91.38 177 GLN A O 1
ATOM 1424 N N . GLN A 1 178 ? 13.516 -3.172 -1.305 1.00 94.88 178 GLN A N 1
ATOM 1425 C CA . GLN A 1 178 ? 13.682 -2.470 -0.029 1.00 94.88 178 GLN A CA 1
ATOM 1426 C C . GLN A 1 178 ? 12.365 -1.840 0.449 1.00 94.88 178 GLN A C 1
ATOM 1428 O O . GLN A 1 178 ? 12.035 -1.928 1.630 1.00 94.88 178 GLN A O 1
ATOM 1433 N N . LEU A 1 179 ? 11.582 -1.245 -0.457 1.00 94.62 179 LEU A N 1
ATOM 1434 C CA . LEU A 1 179 ? 10.284 -0.645 -0.124 1.00 94.62 179 LEU A CA 1
ATOM 1435 C C . LEU A 1 179 ? 9.207 -1.697 0.171 1.00 94.62 179 LEU A C 1
ATOM 1437 O O . LEU A 1 179 ? 8.390 -1.494 1.070 1.00 94.62 179 LEU A O 1
ATOM 1441 N N . ASP A 1 180 ? 9.218 -2.826 -0.542 1.00 91.00 180 ASP A N 1
ATOM 1442 C CA . ASP A 1 180 ? 8.364 -3.971 -0.218 1.00 91.00 180 ASP A CA 1
ATOM 1443 C C . ASP A 1 180 ? 8.701 -4.519 1.180 1.00 91.00 180 ASP A C 1
ATOM 1445 O O . ASP A 1 180 ? 7.790 -4.763 1.973 1.00 91.00 180 ASP A O 1
ATOM 1449 N N . GLN A 1 181 ? 9.989 -4.635 1.523 1.00 92.25 181 GLN A N 1
ATOM 1450 C CA . GLN A 1 181 ? 10.420 -5.063 2.856 1.00 92.25 181 GLN A CA 1
ATOM 1451 C C . GLN A 1 181 ? 10.023 -4.057 3.944 1.00 92.25 181 GLN A C 1
ATOM 1453 O O . GLN A 1 181 ? 9.466 -4.460 4.961 1.00 92.25 181 GLN A O 1
ATOM 1458 N N . ALA A 1 182 ? 10.207 -2.755 3.712 1.00 94.50 182 ALA A N 1
ATOM 1459 C CA . ALA A 1 182 ? 9.779 -1.719 4.653 1.00 94.50 182 ALA A CA 1
ATOM 1460 C C . ALA A 1 182 ? 8.268 -1.786 4.935 1.00 94.50 182 ALA A C 1
ATOM 1462 O O . ALA A 1 182 ? 7.833 -1.631 6.075 1.00 94.50 182 ALA A O 1
ATOM 1463 N N . LEU A 1 183 ? 7.455 -2.076 3.913 1.00 92.44 183 LEU A N 1
ATOM 1464 C CA . LEU A 1 183 ? 6.013 -2.252 4.080 1.00 92.44 183 LEU A CA 1
ATOM 1465 C C . LEU A 1 183 ? 5.675 -3.505 4.904 1.00 92.44 183 LEU A C 1
ATOM 1467 O O . LEU A 1 183 ? 4.757 -3.472 5.725 1.00 92.44 183 LEU A O 1
ATOM 1471 N N . ILE A 1 184 ? 6.414 -4.603 4.714 1.00 89.94 184 ILE A N 1
ATOM 1472 C CA . ILE A 1 184 ? 6.275 -5.821 5.527 1.00 89.94 184 ILE A CA 1
ATOM 1473 C C . ILE A 1 184 ? 6.607 -5.526 6.990 1.00 89.94 184 ILE A C 1
ATOM 1475 O O . ILE A 1 184 ? 5.816 -5.871 7.871 1.00 89.94 184 ILE A O 1
ATOM 1479 N N . ASP A 1 185 ? 7.743 -4.880 7.239 1.00 92.44 185 ASP A N 1
ATOM 1480 C CA . ASP A 1 185 ? 8.219 -4.555 8.584 1.00 92.44 185 ASP A CA 1
ATOM 1481 C C . ASP A 1 185 ? 7.233 -3.621 9.292 1.00 92.44 185 ASP A C 1
ATOM 1483 O O . ASP A 1 185 ? 6.896 -3.828 10.464 1.00 92.44 185 ASP A O 1
ATOM 1487 N N . TRP A 1 186 ? 6.676 -2.657 8.552 1.00 94.12 186 TRP A N 1
ATOM 1488 C CA . TRP A 1 186 ? 5.608 -1.793 9.038 1.00 94.12 186 TRP A CA 1
ATOM 1489 C C . TRP A 1 186 ? 4.371 -2.598 9.455 1.00 94.12 186 TRP A C 1
ATOM 1491 O O . TRP A 1 186 ? 3.857 -2.404 10.561 1.00 94.12 186 TRP A O 1
ATOM 1501 N N . VAL A 1 187 ? 3.903 -3.540 8.621 1.00 91.19 187 VAL A N 1
ATOM 1502 C CA . VAL A 1 187 ? 2.743 -4.387 8.954 1.00 91.19 187 VAL A CA 1
ATOM 1503 C C . VAL A 1 187 ? 3.031 -5.229 10.191 1.00 91.19 187 VAL A C 1
ATOM 1505 O O . VAL A 1 187 ? 2.186 -5.306 11.077 1.00 91.19 187 VAL A O 1
ATOM 1508 N N . GLN A 1 188 ? 4.204 -5.849 10.284 1.00 88.38 188 GLN A N 1
ATOM 1509 C CA . GLN A 1 188 ? 4.560 -6.697 11.425 1.00 88.38 188 GLN A CA 1
ATOM 1510 C C . GLN A 1 188 ? 4.660 -5.907 12.736 1.00 88.38 188 GLN A C 1
ATOM 1512 O O . GLN A 1 188 ? 4.259 -6.415 13.786 1.00 88.38 188 GLN A O 1
ATOM 1517 N N . SER A 1 189 ? 5.151 -4.669 12.665 1.00 90.12 189 SER A N 1
ATOM 1518 C CA . SER A 1 189 ? 5.338 -3.794 13.826 1.00 90.12 189 SER A CA 1
ATOM 1519 C C . SER A 1 189 ? 4.028 -3.182 14.323 1.00 90.12 189 SER A C 1
ATOM 1521 O O . SER A 1 189 ? 3.840 -3.028 15.529 1.00 90.12 189 SER A O 1
ATOM 1523 N N . ASN A 1 190 ? 3.107 -2.861 13.408 1.00 89.81 190 ASN A N 1
ATOM 1524 C CA . ASN A 1 190 ? 1.885 -2.115 13.726 1.00 89.81 190 ASN A CA 1
ATOM 1525 C C . ASN A 1 190 ? 0.617 -2.983 13.779 1.00 89.81 190 ASN A C 1
ATOM 1527 O O . ASN A 1 190 ? -0.411 -2.545 14.310 1.00 89.81 190 ASN A O 1
ATOM 1531 N N . LYS A 1 191 ? 0.656 -4.214 13.250 1.00 87.81 191 LYS A N 1
ATOM 1532 C CA . LYS A 1 191 ? -0.471 -5.146 13.341 1.00 87.81 191 LYS A CA 1
ATOM 1533 C C . LYS A 1 191 ? -0.625 -5.657 14.773 1.00 87.81 191 LYS A C 1
ATOM 1535 O O . LYS A 1 191 ? 0.326 -6.081 15.428 1.00 87.81 191 LYS A O 1
ATOM 1540 N N . TRP A 1 192 ? -1.869 -5.690 15.231 1.00 85.50 192 TRP A N 1
ATOM 1541 C CA . TRP A 1 192 ? -2.287 -6.305 16.479 1.00 85.50 192 TRP A CA 1
ATOM 1542 C C . TRP A 1 192 ? -1.765 -7.730 16.603 1.00 85.50 192 TRP A C 1
ATOM 1544 O O . TRP A 1 192 ? -2.094 -8.621 15.815 1.00 85.50 192 TRP A O 1
ATOM 1554 N N . GLN A 1 193 ? -0.995 -7.950 17.661 1.00 72.94 193 GLN A N 1
ATOM 1555 C CA . GLN A 1 193 ? -0.524 -9.270 18.032 1.00 72.94 193 GLN A CA 1
ATOM 1556 C C . GLN A 1 193 ? -1.673 -10.014 18.724 1.00 72.94 193 GLN A C 1
ATOM 1558 O O . GLN A 1 193 ? -2.134 -9.624 19.797 1.00 72.94 193 GLN A O 1
ATOM 1563 N N . MET A 1 194 ? -2.161 -11.083 18.089 1.00 59.62 194 MET A N 1
ATOM 1564 C CA . MET A 1 194 ? -3.252 -11.939 18.597 1.00 59.62 194 MET A CA 1
ATOM 1565 C C . MET A 1 194 ? -2.843 -12.757 19.833 1.00 59.62 194 MET A C 1
ATOM 1567 O O . MET A 1 194 ? -3.693 -13.327 20.513 1.00 59.62 194 MET A O 1
ATOM 1571 N N . ARG A 1 195 ? -1.543 -12.814 20.145 1.00 48.06 195 ARG A N 1
ATOM 1572 C CA . ARG A 1 195 ? -1.019 -13.354 21.402 1.00 48.06 195 ARG A CA 1
ATOM 1573 C C . ARG A 1 195 ? -0.412 -12.207 22.205 1.00 48.06 195 ARG A C 1
ATOM 1575 O O . ARG A 1 195 ? 0.376 -11.456 21.628 1.00 48.06 195 ARG A O 1
ATOM 1582 N N . PRO A 1 196 ? -0.710 -12.078 23.510 1.00 37.53 196 PRO A N 1
ATOM 1583 C CA . PRO A 1 196 ? 0.073 -11.185 24.345 1.00 37.53 196 PRO A CA 1
ATOM 1584 C C . PRO A 1 196 ? 1.541 -11.631 24.257 1.00 37.53 196 PRO A C 1
ATOM 1586 O O . PRO A 1 196 ? 1.806 -12.843 24.285 1.00 37.53 196 PRO A O 1
ATOM 1589 N N . PRO A 1 197 ? 2.508 -10.707 24.123 1.00 34.09 197 PRO A N 1
ATOM 1590 C CA . PRO A 1 197 ? 3.902 -11.073 24.305 1.00 34.09 197 PRO A CA 1
ATOM 1591 C C . PRO A 1 197 ? 4.012 -11.765 25.667 1.00 34.09 197 PRO A C 1
ATOM 1593 O O . PRO A 1 197 ? 3.445 -11.283 26.650 1.00 34.09 197 PRO A O 1
ATOM 1596 N N . LYS A 1 198 ? 4.693 -12.919 25.735 1.00 35.81 198 LYS A N 1
ATOM 1597 C CA . LYS A 1 198 ? 5.051 -13.509 27.032 1.00 35.81 198 LYS A CA 1
ATOM 1598 C C . LYS A 1 198 ? 5.756 -12.401 27.802 1.00 35.81 198 LYS A C 1
ATOM 1600 O O . LYS A 1 198 ? 6.820 -11.964 27.365 1.00 35.81 198 LYS A O 1
ATOM 1605 N N . ALA A 1 199 ? 5.134 -11.912 28.872 1.00 36.62 199 ALA A N 1
ATOM 1606 C CA . ALA A 1 199 ? 5.703 -10.852 29.679 1.00 36.62 199 ALA A CA 1
ATOM 1607 C C . ALA A 1 199 ? 7.138 -11.258 30.027 1.00 36.62 199 ALA A C 1
ATOM 1609 O O . ALA A 1 199 ? 7.361 -12.295 30.658 1.00 36.62 199 ALA A O 1
ATOM 1610 N N . ARG A 1 200 ? 8.127 -10.476 29.577 1.00 35.06 200 ARG A N 1
ATOM 1611 C CA . ARG A 1 200 ? 9.445 -10.523 30.203 1.00 35.06 200 ARG A CA 1
ATOM 1612 C C . ARG A 1 200 ? 9.174 -10.135 31.648 1.00 35.06 200 ARG A C 1
ATOM 1614 O O . ARG A 1 200 ? 8.771 -9.004 31.902 1.00 35.06 200 ARG A O 1
ATOM 1621 N N . ARG A 1 201 ? 9.310 -11.093 32.568 1.00 30.94 201 ARG A N 1
AT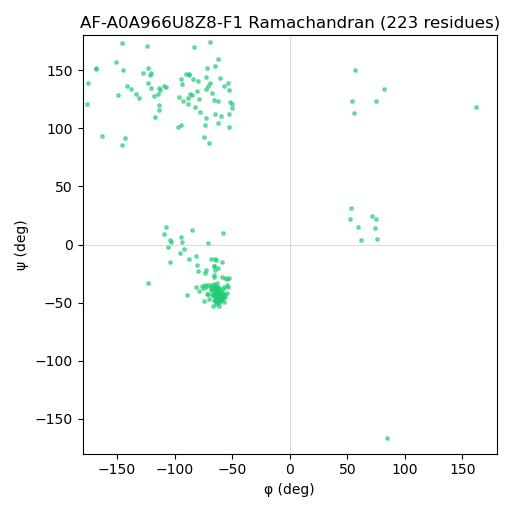OM 1622 C CA . ARG A 1 201 ? 9.394 -10.817 34.002 1.00 30.94 201 ARG A CA 1
ATOM 1623 C C . ARG A 1 201 ? 10.507 -9.785 34.162 1.00 30.94 201 ARG A C 1
ATOM 1625 O O . ARG A 1 201 ? 11.679 -10.131 34.067 1.00 30.94 201 ARG A O 1
ATOM 1632 N N . ILE A 1 202 ? 10.135 -8.524 34.330 1.00 32.38 202 ILE A N 1
ATOM 1633 C CA . ILE A 1 202 ? 11.009 -7.554 34.965 1.00 32.38 202 ILE A CA 1
ATOM 1634 C C . ILE A 1 202 ? 10.943 -7.964 36.432 1.00 32.38 202 ILE A C 1
ATOM 1636 O O . ILE A 1 202 ? 9.909 -7.798 37.074 1.00 32.38 202 ILE A O 1
ATOM 1640 N N . GLN A 1 203 ? 11.985 -8.644 36.910 1.00 34.06 203 GLN A N 1
ATOM 1641 C CA . GLN A 1 203 ? 12.219 -8.755 38.343 1.00 34.06 203 GLN A CA 1
ATOM 1642 C C . GLN A 1 203 ? 12.458 -7.328 38.832 1.00 34.06 203 GLN A C 1
ATOM 1644 O O . GLN A 1 203 ? 13.482 -6.725 38.526 1.00 34.06 203 GLN A O 1
ATOM 1649 N N . SER A 1 204 ? 11.458 -6.755 39.494 1.00 32.53 204 SER A N 1
ATOM 1650 C CA . SER A 1 204 ? 11.666 -5.625 40.382 1.00 32.53 204 SER A CA 1
ATOM 1651 C C . SER A 1 204 ? 12.317 -6.180 41.644 1.00 32.53 204 SER A C 1
ATOM 1653 O O . SER A 1 204 ? 11.624 -6.672 42.535 1.00 32.53 204 SER A O 1
ATOM 1655 N N . ASP A 1 205 ? 13.645 -6.161 41.676 1.00 40.12 205 ASP A N 1
ATOM 1656 C CA . ASP A 1 205 ? 14.395 -6.206 42.925 1.00 40.12 205 ASP A CA 1
ATOM 1657 C C . ASP A 1 205 ? 14.175 -4.867 43.633 1.00 40.12 205 ASP A C 1
ATOM 1659 O O . ASP A 1 205 ? 14.923 -3.923 43.402 1.00 40.12 205 ASP A O 1
ATOM 1663 N N . ASP A 1 206 ? 13.112 -4.763 44.432 1.00 39.81 206 ASP A N 1
ATOM 1664 C CA . ASP A 1 206 ? 13.103 -3.873 45.594 1.00 39.81 206 ASP A CA 1
ATOM 1665 C C . ASP A 1 206 ? 11.962 -4.252 46.549 1.00 39.81 206 ASP A C 1
ATOM 1667 O O . ASP A 1 206 ? 10.822 -3.817 46.401 1.00 39.81 206 ASP A O 1
ATOM 1671 N N . GLU A 1 207 ? 12.263 -5.095 47.535 1.00 33.66 207 GLU A N 1
ATOM 1672 C CA . GLU A 1 207 ? 11.508 -5.098 48.787 1.00 33.66 207 GLU A CA 1
ATOM 1673 C C . GLU A 1 207 ? 12.468 -5.439 49.934 1.00 33.66 207 GLU A C 1
ATOM 1675 O O . GLU A 1 207 ? 12.666 -6.589 50.325 1.00 33.66 207 GLU A O 1
ATOM 1680 N N . SER A 1 208 ? 13.133 -4.398 50.438 1.00 33.53 208 SER A N 1
ATOM 1681 C CA . SER A 1 208 ? 13.785 -4.428 51.747 1.00 33.53 208 SER A CA 1
ATOM 1682 C C . SER A 1 208 ? 12.705 -4.557 52.836 1.00 33.53 208 SER A C 1
ATOM 1684 O O . SER A 1 208 ? 11.809 -3.711 52.882 1.00 33.53 208 SER A O 1
ATOM 1686 N N . PRO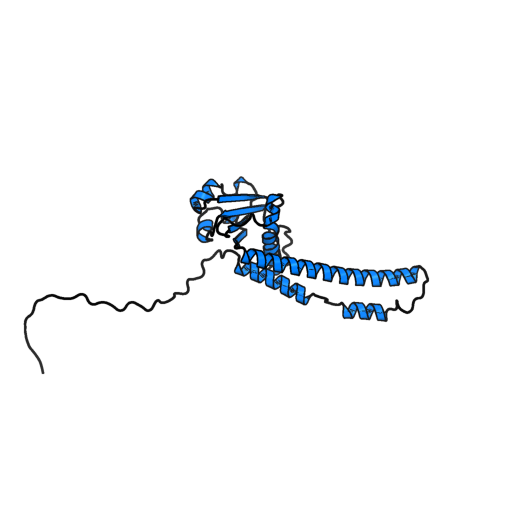 A 1 209 ? 12.749 -5.562 53.730 1.00 36.53 209 PRO A N 1
ATOM 1687 C CA . PRO A 1 209 ? 11.721 -5.717 54.752 1.00 36.53 209 PRO A CA 1
ATOM 1688 C C . PRO A 1 209 ? 11.942 -4.743 55.918 1.00 36.53 209 PRO A C 1
ATOM 1690 O O . PRO A 1 209 ? 12.998 -4.728 56.551 1.00 36.53 209 PRO A O 1
ATOM 1693 N N . LEU A 1 210 ? 10.914 -3.949 56.225 1.00 34.56 210 LEU A N 1
ATOM 1694 C CA . LEU A 1 210 ? 10.804 -3.177 57.467 1.00 34.56 210 LEU A CA 1
ATOM 1695 C C . LEU A 1 210 ? 10.505 -4.120 58.651 1.00 34.56 210 LEU A C 1
ATOM 1697 O O . LEU A 1 210 ? 9.587 -4.937 58.539 1.00 34.56 210 LEU A O 1
ATOM 1701 N N . PRO A 1 211 ? 11.193 -4.005 59.804 1.00 37.72 211 PRO A N 1
ATOM 1702 C CA . PRO A 1 211 ? 10.830 -4.749 61.003 1.00 37.72 211 PRO A CA 1
ATOM 1703 C C . PRO A 1 211 ? 9.773 -3.988 61.823 1.00 37.72 211 PRO A C 1
ATOM 1705 O O . PRO A 1 211 ? 9.935 -2.810 62.139 1.00 37.72 211 PRO A O 1
ATOM 1708 N N . LEU A 1 212 ? 8.691 -4.682 62.185 1.00 39.12 212 LEU A N 1
ATOM 1709 C CA . LEU A 1 212 ? 7.716 -4.246 63.189 1.00 39.12 212 LEU A CA 1
ATOM 1710 C C . LEU A 1 212 ? 8.258 -4.539 64.597 1.00 39.12 212 LEU A C 1
ATOM 1712 O O . LEU A 1 212 ? 8.741 -5.639 64.862 1.00 39.12 212 LEU A O 1
ATOM 1716 N N . GLY A 1 213 ? 8.175 -3.547 65.484 1.00 32.84 213 GLY A N 1
ATOM 1717 C CA . GLY A 1 213 ? 8.652 -3.612 66.865 1.00 32.84 213 GLY A CA 1
ATOM 1718 C C . GLY A 1 213 ? 7.673 -4.247 67.866 1.00 32.84 213 GLY A C 1
ATOM 1719 O O . GLY A 1 213 ? 6.469 -4.028 67.794 1.00 32.84 213 GLY A O 1
ATOM 1720 N N . GLU A 1 214 ? 8.279 -5.005 68.788 1.00 34.97 214 GLU A N 1
ATOM 1721 C CA . GLU A 1 214 ? 8.080 -5.100 70.252 1.00 34.97 214 GLU A CA 1
ATOM 1722 C C . GLU A 1 214 ? 6.687 -5.386 70.864 1.00 34.97 214 GLU A C 1
ATOM 1724 O O . GLU A 1 214 ? 5.772 -4.576 70.793 1.00 34.97 214 GLU A O 1
ATOM 1729 N N . SER A 1 215 ? 6.570 -6.453 71.677 1.00 32.72 215 SER A N 1
ATOM 1730 C CA . SER A 1 215 ? 6.857 -6.360 73.127 1.00 32.72 215 SER A CA 1
ATOM 1731 C C . SER A 1 215 ? 6.785 -7.717 73.868 1.00 32.72 215 SER A C 1
ATOM 1733 O O . SER A 1 215 ? 5.870 -8.504 73.647 1.00 32.72 215 SER A O 1
ATOM 1735 N N . SER A 1 216 ? 7.753 -7.902 74.778 1.00 33.44 216 SER A N 1
ATOM 1736 C CA . SER A 1 216 ? 7.687 -8.502 76.127 1.00 33.44 216 SER A CA 1
ATOM 1737 C C . SER A 1 216 ? 7.139 -9.925 76.347 1.00 33.44 216 SER A C 1
ATOM 1739 O O . SER A 1 216 ? 5.937 -10.148 76.285 1.00 33.44 216 SER A O 1
ATOM 1741 N N . THR A 1 217 ? 8.018 -10.852 76.761 1.00 34.56 217 THR A N 1
ATOM 1742 C CA . THR A 1 217 ? 8.192 -11.261 78.180 1.00 34.56 217 THR A CA 1
ATOM 1743 C C . THR A 1 217 ? 9.351 -12.264 78.305 1.00 34.56 217 THR A C 1
ATOM 1745 O O . THR A 1 217 ? 9.309 -13.332 77.703 1.00 34.56 217 THR A O 1
ATOM 1748 N N . ASP A 1 218 ? 10.360 -11.916 79.103 1.00 36.84 218 ASP A N 1
ATOM 1749 C CA . ASP A 1 218 ? 11.356 -12.817 79.725 1.00 36.84 218 ASP A CA 1
ATOM 1750 C C . ASP A 1 218 ? 10.762 -13.419 81.035 1.00 36.84 218 ASP A C 1
ATOM 1752 O O . ASP A 1 218 ? 9.739 -12.877 81.474 1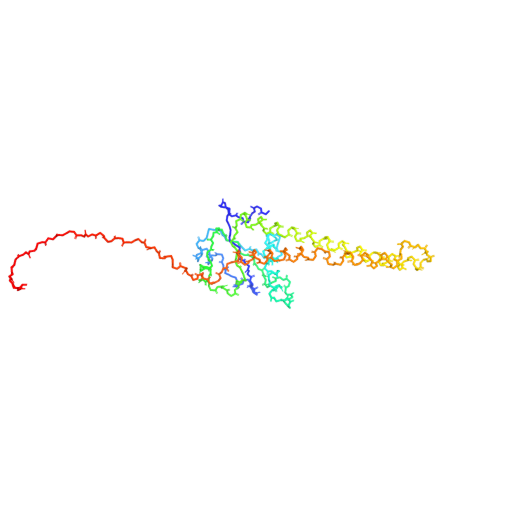.00 36.84 218 ASP A O 1
ATOM 1756 N N . PRO A 1 219 ? 11.345 -14.435 81.738 1.00 46.94 219 PRO A N 1
ATOM 1757 C CA . PRO A 1 219 ? 12.775 -14.798 81.756 1.00 46.94 219 PRO A CA 1
ATOM 1758 C C . PRO A 1 219 ? 13.164 -16.307 81.885 1.00 46.94 219 PRO A C 1
ATOM 1760 O O . PRO A 1 219 ? 12.368 -17.161 82.260 1.00 46.94 219 PRO A O 1
ATOM 1763 N N . GLN A 1 220 ? 14.483 -16.545 81.743 1.00 36.19 220 GLN A N 1
ATOM 1764 C CA . GLN A 1 220 ? 15.350 -17.527 82.449 1.00 36.19 220 GLN A CA 1
ATOM 1765 C C . GLN A 1 220 ? 15.290 -19.045 82.109 1.00 36.19 220 GLN A C 1
ATOM 1767 O O . GLN A 1 220 ? 14.278 -19.706 82.297 1.00 36.19 220 GLN A O 1
ATOM 1772 N N . VAL A 1 221 ? 16.444 -19.640 81.738 1.00 38.91 221 VAL A N 1
ATOM 1773 C CA . VAL A 1 221 ? 17.328 -20.515 82.573 1.00 38.91 221 VAL A CA 1
ATOM 1774 C C . VAL A 1 221 ? 18.301 -21.360 81.696 1.00 38.91 221 VAL A C 1
ATOM 1776 O O . VAL A 1 221 ? 17.873 -22.225 80.947 1.00 38.91 221 VAL A O 1
ATOM 1779 N N . ALA A 1 222 ? 19.607 -21.124 81.907 1.00 35.84 222 ALA A N 1
ATOM 1780 C CA . ALA A 1 222 ? 20.787 -22.023 81.980 1.00 35.84 222 ALA A CA 1
ATOM 1781 C C . ALA A 1 222 ? 21.250 -23.015 80.872 1.00 35.84 222 ALA A C 1
ATOM 1783 O O . ALA A 1 222 ? 20.471 -23.702 80.226 1.00 35.84 222 ALA A O 1
ATOM 1784 N N . ALA A 1 223 ? 22.591 -23.194 80.899 1.00 35.41 223 ALA A N 1
ATOM 1785 C CA . ALA A 1 223 ? 23.458 -24.264 80.359 1.00 35.41 223 ALA A CA 1
ATOM 1786 C C . ALA A 1 223 ? 23.807 -24.159 78.852 1.00 35.41 223 ALA A C 1
ATOM 1788 O O . ALA A 1 223 ? 22.933 -23.923 78.039 1.00 35.41 223 ALA A O 1
ATOM 1789 N N . HIS A 1 224 ? 25.048 -24.322 78.372 1.00 37.22 224 HIS A N 1
ATOM 1790 C CA . HIS A 1 224 ? 26.237 -24.995 78.903 1.00 37.22 224 HIS A CA 1
ATOM 1791 C C . HIS A 1 224 ? 27.488 -24.631 78.059 1.00 37.22 224 HIS A C 1
ATOM 1793 O O . HIS A 1 224 ? 27.352 -24.466 76.851 1.00 37.22 224 HIS A O 1
ATOM 1799 N N . VAL A 1 225 ? 28.654 -24.650 78.731 1.00 43.00 225 VAL A N 1
ATOM 1800 C CA . VAL A 1 225 ? 30.058 -24.801 78.256 1.00 43.00 225 VAL A CA 1
ATOM 1801 C C . VAL A 1 225 ? 30.690 -23.666 77.447 1.00 43.00 225 VAL A C 1
ATOM 1803 O O . VAL A 1 225 ? 30.321 -23.455 76.276 1.00 43.00 225 VAL A O 1
#